Protein AF-A0A510L581-F1 (afdb_monomer_lite)

Secondary structure (DSSP, 8-state):
----SEEEGGG-SS--HHHHHHHHHHT-STT-B-S-TTTB-HHHHHTEEEE-S-TTSS-EEEEEEEETTEEEEEEE-S---GGGSS----HHHHHHHHHHHHHHHHHHHHHHHHHHHHHHHTS-HHHHHHS--HHHHHHHHHHHHHHHHHHHHT--SS-B---SHHHHHHHHHHHHTTHHHHHHHHHHHHHHHHHHHHHHHHHHHHHHHHHHHHHHHHHHHHHHHHHHHHHHHHHHHHHHT-

Foldseek 3Di:
DPPPQKAWDVNDFWDQPVVLVVCVVPPPDPQFFQDDPQWFDNLQRVQKGWDPPDQPAQKIWIWGDLDPRGITIMIGRGRDDPCQRDDDPDPVSRLVSSLVVLLNLLVSLLSVLVVLVVLLVPQPVVPLLVDQDPVSLVSLVVSVVSVVSCCVRRDDPQGTNDPDVSSVVSVVSNVVSVSVVSVVVSVVSNVVSVVSNVSSVVVVVVVVVVVVVVVVVVVVVVVVVVVVVVVVVVVVVVVVVD

Structure (mmCIF, N/CA/C/O backbone):
data_AF-A0A510L581-F1
#
_entry.id   AF-A0A510L581-F1
#
loop_
_atom_site.group_PDB
_atom_site.id
_atom_site.type_symbol
_atom_site.label_atom_id
_atom_site.label_alt_id
_atom_site.label_comp_id
_atom_site.label_asym_id
_atom_site.label_entity_id
_atom_site.label_seq_id
_atom_site.pdbx_PDB_ins_code
_atom_site.Cartn_x
_atom_site.Cartn_y
_atom_site.Cartn_z
_atom_site.occupancy
_atom_site.B_iso_or_equiv
_atom_site.auth_seq_id
_atom_site.auth_comp_id
_atom_site.auth_asym_id
_atom_site.auth_atom_id
_atom_site.pdbx_PDB_model_num
ATOM 1 N N . MET A 1 1 ? -0.508 -13.650 -29.272 1.00 34.00 1 MET A N 1
ATOM 2 C CA . MET A 1 1 ? -0.336 -13.650 -27.803 1.00 34.00 1 MET A CA 1
ATOM 3 C C . MET A 1 1 ? 0.124 -12.257 -27.412 1.00 34.00 1 MET A C 1
ATOM 5 O O . MET A 1 1 ? 1.170 -11.849 -27.896 1.00 34.00 1 MET A O 1
ATOM 9 N N . ASN A 1 2 ? -0.661 -11.506 -26.632 1.00 38.72 2 ASN A N 1
ATOM 10 C CA . ASN A 1 2 ? -0.196 -10.237 -26.062 1.00 38.72 2 ASN A CA 1
ATOM 11 C C . ASN A 1 2 ? 0.921 -10.563 -25.066 1.00 38.72 2 ASN A C 1
ATOM 13 O O . ASN A 1 2 ? 0.637 -10.964 -23.939 1.00 38.72 2 ASN A O 1
ATOM 17 N N . ASN A 1 3 ? 2.180 -10.463 -25.492 1.00 55.47 3 ASN A N 1
ATOM 18 C CA . ASN A 1 3 ? 3.310 -10.590 -24.580 1.00 55.47 3 ASN A CA 1
ATOM 19 C C . ASN A 1 3 ? 3.292 -9.366 -23.666 1.00 55.47 3 ASN A C 1
ATOM 21 O O . ASN A 1 3 ? 3.645 -8.267 -24.091 1.00 55.47 3 ASN A O 1
ATOM 25 N N . LYS A 1 4 ? 2.831 -9.545 -22.425 1.00 75.12 4 LYS A N 1
ATOM 26 C CA . LYS A 1 4 ? 2.878 -8.489 -21.415 1.00 75.12 4 LYS A CA 1
ATOM 27 C C . LYS A 1 4 ? 4.338 -8.097 -21.198 1.00 75.12 4 LYS A C 1
ATOM 29 O O . LYS A 1 4 ? 5.181 -8.940 -20.887 1.00 75.12 4 LYS A O 1
ATOM 34 N N . ILE A 1 5 ? 4.634 -6.815 -21.397 1.00 86.31 5 ILE A N 1
ATOM 35 C CA . ILE A 1 5 ? 5.983 -6.265 -21.213 1.00 86.31 5 ILE A CA 1
ATOM 36 C C . ILE A 1 5 ? 6.359 -6.290 -19.728 1.00 86.31 5 ILE A C 1
ATOM 38 O O . ILE A 1 5 ? 7.506 -6.583 -19.404 1.00 86.31 5 ILE A O 1
ATOM 42 N N . TYR A 1 6 ? 5.392 -6.042 -18.843 1.00 91.00 6 TYR A N 1
ATOM 43 C CA . TYR A 1 6 ? 5.579 -5.949 -17.398 1.00 91.00 6 TYR A CA 1
ATOM 44 C C . TYR A 1 6 ? 4.797 -7.038 -16.673 1.00 91.00 6 TYR A C 1
ATOM 46 O O . TYR A 1 6 ? 3.623 -7.271 -16.970 1.00 91.00 6 TYR A O 1
ATOM 54 N N . GLU A 1 7 ? 5.451 -7.704 -15.725 1.00 93.38 7 GLU A N 1
ATOM 55 C CA . GLU A 1 7 ? 4.858 -8.778 -14.930 1.00 93.38 7 GLU A CA 1
ATOM 56 C C . GLU A 1 7 ? 5.386 -8.738 -13.492 1.00 93.38 7 GLU A C 1
ATOM 58 O O . GLU A 1 7 ? 6.567 -8.480 -13.258 1.00 93.38 7 GLU A O 1
ATOM 63 N N . LEU A 1 8 ? 4.532 -9.042 -12.513 1.00 92.94 8 LEU A N 1
ATOM 64 C CA . LEU A 1 8 ? 4.992 -9.281 -11.144 1.00 92.94 8 LEU A CA 1
ATOM 65 C C . LEU A 1 8 ? 5.811 -10.571 -11.085 1.00 92.94 8 LEU A C 1
ATOM 67 O O . LEU A 1 8 ? 5.408 -11.608 -11.628 1.00 92.94 8 LEU A O 1
ATOM 71 N N . TYR A 1 9 ? 6.930 -10.537 -10.366 1.00 89.06 9 TYR A N 1
ATOM 72 C CA . TYR A 1 9 ? 7.675 -11.748 -10.055 1.00 89.06 9 TYR A CA 1
ATOM 73 C C . TYR A 1 9 ? 6.782 -12.726 -9.278 1.00 89.06 9 TYR A C 1
ATOM 75 O O . TYR A 1 9 ? 6.199 -12.381 -8.253 1.00 89.06 9 TYR A O 1
ATOM 83 N N . LYS A 1 10 ? 6.622 -13.941 -9.817 1.00 87.94 10 LYS A N 1
ATOM 84 C CA . LYS A 1 10 ? 5.726 -14.988 -9.291 1.00 87.94 10 LYS A CA 1
ATOM 85 C C . LYS A 1 10 ? 4.265 -14.557 -9.066 1.00 87.94 10 LYS A C 1
ATOM 87 O O . LYS A 1 10 ? 3.538 -15.270 -8.388 1.00 87.94 10 LYS A O 1
ATOM 92 N N . LYS A 1 11 ? 3.807 -13.463 -9.693 1.00 88.31 11 LYS A N 1
ATOM 93 C CA . LYS A 1 11 ? 2.457 -12.890 -9.501 1.00 88.31 11 LYS A CA 1
ATOM 94 C C . LYS A 1 11 ? 2.168 -12.420 -8.066 1.00 88.31 11 LYS A C 1
ATOM 96 O O . LYS A 1 11 ? 1.007 -12.236 -7.720 1.00 88.31 11 LYS A O 1
ATOM 101 N N . GLU A 1 12 ? 3.207 -12.200 -7.265 1.00 90.88 12 GLU A N 1
ATOM 102 C CA . GLU A 1 12 ? 3.097 -11.701 -5.895 1.00 90.88 12 GLU A CA 1
ATOM 103 C C . GLU A 1 12 ? 3.526 -10.236 -5.834 1.00 90.88 12 GLU A C 1
ATOM 105 O O . GLU A 1 12 ? 4.467 -9.815 -6.512 1.00 90.88 12 GLU A O 1
ATOM 110 N N . ILE A 1 13 ? 2.841 -9.439 -5.011 1.00 95.25 13 ILE A N 1
ATOM 111 C CA . ILE A 1 13 ? 3.165 -8.014 -4.878 1.00 95.25 13 ILE A CA 1
ATOM 112 C C . ILE A 1 13 ? 4.468 -7.791 -4.107 1.00 95.25 13 ILE A C 1
ATOM 114 O O . ILE A 1 13 ? 5.192 -6.844 -4.397 1.00 95.25 13 ILE A O 1
ATOM 118 N N . PHE A 1 14 ? 4.789 -8.642 -3.133 1.00 95.69 14 PHE A N 1
ATOM 119 C CA . PHE A 1 14 ? 6.002 -8.529 -2.331 1.00 95.69 14 PHE A CA 1
ATOM 120 C C . PHE A 1 14 ? 6.824 -9.804 -2.407 1.00 95.69 14 PHE A C 1
ATOM 122 O O . PHE A 1 14 ? 6.289 -10.908 -2.378 1.00 95.69 14 PHE A O 1
ATOM 129 N N . LEU A 1 15 ? 8.140 -9.624 -2.454 1.00 93.56 15 LEU A N 1
ATOM 130 C CA . LEU A 1 15 ? 9.099 -10.702 -2.286 1.00 93.56 15 LEU A CA 1
ATOM 131 C C . LEU A 1 15 ? 8.992 -11.292 -0.880 1.00 93.56 15 LEU A C 1
ATOM 133 O O . LEU A 1 15 ? 8.822 -10.568 0.105 1.00 93.56 15 LEU A O 1
ATOM 137 N N . THR A 1 16 ? 9.168 -12.605 -0.783 1.00 94.00 16 THR A N 1
ATOM 138 C CA . THR A 1 16 ? 9.389 -13.264 0.506 1.00 94.00 16 THR A CA 1
ATOM 139 C C . THR A 1 16 ? 10.741 -12.852 1.095 1.00 94.00 16 THR A C 1
ATOM 141 O O . THR A 1 16 ? 11.634 -12.378 0.388 1.00 94.00 16 THR A O 1
ATOM 144 N N . GLN A 1 17 ? 10.932 -13.063 2.400 1.00 90.25 17 GLN A N 1
ATOM 145 C CA . GLN A 1 17 ? 12.195 -12.714 3.056 1.00 90.25 17 GLN A CA 1
ATOM 146 C C . GLN A 1 17 ? 13.389 -13.492 2.476 1.00 90.25 17 GLN A C 1
ATOM 148 O O . GLN A 1 17 ? 14.486 -12.945 2.361 1.00 90.25 17 GLN A O 1
ATOM 153 N N . GLU A 1 18 ? 13.183 -14.754 2.096 1.00 90.56 18 GLU A N 1
ATOM 154 C CA . GLU A 1 18 ? 14.209 -15.598 1.474 1.00 90.56 18 GLU A CA 1
ATOM 155 C C . GLU A 1 18 ? 14.635 -15.041 0.113 1.00 90.56 18 GLU A C 1
ATOM 157 O O . GLU A 1 18 ? 15.827 -14.837 -0.127 1.00 90.56 18 GLU A O 1
ATOM 162 N N . GLU A 1 19 ? 13.663 -14.701 -0.736 1.00 91.19 19 GLU A N 1
ATOM 163 C CA . GLU A 1 19 ? 13.913 -14.094 -2.044 1.00 91.19 19 GLU A CA 1
ATOM 164 C C . GLU A 1 19 ? 14.591 -12.737 -1.897 1.00 91.19 19 GLU A C 1
ATOM 166 O O . GLU A 1 19 ? 15.590 -12.466 -2.560 1.00 91.19 19 GLU A O 1
ATOM 171 N N . LEU A 1 20 ? 14.102 -11.891 -0.988 1.00 88.88 20 LEU A N 1
ATOM 172 C CA . LEU A 1 20 ? 14.696 -10.587 -0.729 1.00 88.88 20 LEU A CA 1
ATOM 173 C C . LEU A 1 20 ? 16.160 -10.710 -0.299 1.00 88.88 20 LEU A C 1
ATOM 175 O O . LEU A 1 20 ? 17.001 -9.940 -0.759 1.00 88.88 20 LEU A O 1
ATOM 179 N N . ASN A 1 21 ? 16.483 -11.679 0.558 1.00 88.06 21 ASN A N 1
ATOM 180 C CA . ASN A 1 21 ? 17.857 -11.929 0.980 1.00 88.06 21 ASN A CA 1
ATOM 181 C C . ASN A 1 21 ? 18.737 -12.389 -0.191 1.00 88.06 21 ASN A C 1
ATOM 183 O O . ASN A 1 21 ? 19.901 -11.988 -0.271 1.00 88.06 21 ASN A O 1
ATOM 187 N N . GLU A 1 22 ? 18.204 -13.200 -1.106 1.00 86.69 22 GLU A N 1
ATOM 188 C CA . GLU A 1 22 ? 18.918 -13.586 -2.322 1.00 86.69 22 GLU A CA 1
ATOM 189 C C . GLU A 1 22 ? 19.161 -12.378 -3.240 1.00 86.69 22 GLU A C 1
ATOM 191 O O . GLU A 1 22 ? 20.298 -12.141 -3.663 1.00 86.69 22 GLU A O 1
ATOM 196 N N . PHE A 1 23 ? 18.126 -11.571 -3.493 1.00 84.12 23 PHE A N 1
ATOM 197 C CA . PHE A 1 23 ? 18.226 -10.390 -4.348 1.00 84.12 23 PHE A CA 1
ATOM 198 C C . PHE A 1 23 ? 19.127 -9.304 -3.745 1.00 84.12 23 PHE A C 1
ATOM 200 O O . PHE A 1 23 ? 19.918 -8.705 -4.470 1.00 84.12 23 PHE A O 1
ATOM 207 N N . LYS A 1 24 ? 19.095 -9.069 -2.426 1.00 81.81 24 LYS A N 1
ATOM 208 C CA . LYS A 1 24 ? 19.986 -8.102 -1.754 1.00 81.81 24 LYS A CA 1
ATOM 209 C C . LYS A 1 24 ? 21.461 -8.479 -1.863 1.00 81.81 24 LYS A C 1
ATOM 211 O O . LYS A 1 24 ? 22.291 -7.603 -2.069 1.00 81.81 24 LYS A O 1
ATOM 216 N N . LYS A 1 25 ? 21.799 -9.769 -1.771 1.00 76.00 25 LYS A N 1
ATOM 217 C CA . LYS A 1 25 ? 23.196 -10.229 -1.875 1.00 76.00 25 LYS A CA 1
ATOM 218 C C . LYS A 1 25 ? 23.806 -10.007 -3.256 1.00 76.00 25 LYS A C 1
ATOM 220 O O . LYS A 1 25 ? 25.022 -9.902 -3.360 1.00 76.00 25 LYS A O 1
ATOM 225 N N . LYS A 1 26 ? 22.980 -9.993 -4.301 1.00 69.12 26 LYS A N 1
ATOM 226 C CA . LYS A 1 26 ? 23.452 -10.046 -5.688 1.00 69.12 26 LYS A CA 1
ATOM 227 C C . LYS A 1 26 ? 23.119 -8.791 -6.505 1.00 69.12 26 LYS A C 1
ATOM 229 O O . LYS A 1 26 ? 23.844 -8.486 -7.444 1.00 69.12 26 LYS A O 1
ATOM 234 N N . TYR A 1 27 ? 22.030 -8.086 -6.187 1.00 68.50 27 TYR A N 1
ATOM 235 C CA . TYR A 1 27 ? 21.340 -7.239 -7.167 1.00 68.50 27 TYR A CA 1
ATOM 236 C C . TYR A 1 27 ? 20.777 -5.917 -6.622 1.00 68.50 27 TYR A C 1
ATOM 238 O O . TYR A 1 27 ? 20.765 -4.927 -7.349 1.00 68.50 27 TYR A O 1
ATOM 246 N N . ILE A 1 28 ? 20.333 -5.862 -5.364 1.00 68.19 28 ILE A N 1
ATOM 247 C CA . ILE A 1 28 ? 19.851 -4.621 -4.730 1.00 68.19 28 ILE A CA 1
ATOM 248 C C . ILE A 1 28 ? 21.032 -3.975 -3.992 1.00 68.19 28 ILE A C 1
ATOM 250 O O . ILE A 1 28 ? 21.206 -4.172 -2.791 1.00 68.19 28 ILE A O 1
ATOM 254 N N . ASN A 1 29 ? 21.875 -3.244 -4.723 1.00 65.69 29 ASN A N 1
ATOM 255 C CA . ASN A 1 29 ? 23.035 -2.523 -4.191 1.00 65.69 29 ASN A CA 1
ATOM 256 C C . ASN A 1 29 ? 23.017 -1.042 -4.630 1.00 65.69 29 ASN A C 1
ATOM 258 O O . ASN A 1 29 ? 22.257 -0.652 -5.518 1.00 65.69 29 ASN A O 1
ATOM 262 N N . GLU A 1 30 ? 23.839 -0.195 -3.998 1.00 59.22 30 GLU A N 1
ATOM 263 C CA . GLU A 1 30 ? 23.882 1.249 -4.300 1.00 59.22 30 GLU A CA 1
ATOM 264 C C . GLU A 1 30 ? 24.345 1.570 -5.730 1.00 59.22 30 GLU A C 1
ATOM 266 O O . GLU A 1 30 ? 24.119 2.680 -6.220 1.00 59.22 30 GLU A O 1
ATOM 271 N N . GLU A 1 31 ? 24.969 0.610 -6.412 1.00 59.88 31 GLU A N 1
ATOM 272 C CA . GLU A 1 31 ? 25.503 0.774 -7.763 1.00 59.88 31 GLU A CA 1
ATOM 273 C C . GLU A 1 31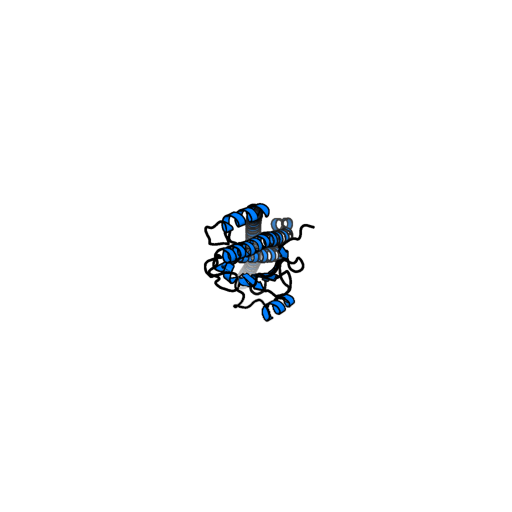 ? 24.419 0.688 -8.848 1.00 59.88 31 GLU A C 1
ATOM 275 O O . GLU A 1 31 ? 24.622 1.241 -9.934 1.00 59.88 31 GLU A O 1
ATOM 280 N N . ASN A 1 32 ? 23.263 0.091 -8.527 1.00 66.88 32 ASN A N 1
ATOM 281 C CA . ASN A 1 32 ? 22.154 -0.221 -9.436 1.00 66.88 32 ASN A CA 1
ATOM 282 C C . ASN A 1 32 ? 20.974 0.772 -9.339 1.00 66.88 32 ASN A C 1
ATOM 284 O O . ASN A 1 32 ? 19.797 0.389 -9.328 1.00 66.88 32 ASN A O 1
ATOM 288 N N . LYS A 1 33 ? 21.273 2.075 -9.243 1.00 67.69 33 LYS A N 1
ATOM 289 C CA . LYS A 1 33 ? 20.249 3.135 -9.196 1.00 67.69 33 LYS A CA 1
ATOM 290 C C . LYS A 1 33 ? 19.631 3.394 -10.564 1.00 67.69 33 LYS A C 1
ATOM 292 O O . LYS A 1 33 ? 20.332 3.525 -11.563 1.00 67.69 33 LYS A O 1
ATOM 297 N N . VAL A 1 34 ? 18.313 3.563 -10.581 1.00 68.44 34 VAL A N 1
ATOM 298 C CA . VAL A 1 34 ? 17.571 3.919 -11.791 1.00 68.44 34 VAL A CA 1
ATOM 299 C C . VAL A 1 34 ? 17.769 5.402 -12.130 1.00 68.44 34 VAL A C 1
ATOM 301 O O . VAL A 1 34 ? 17.459 6.276 -11.319 1.00 68.44 34 VAL A O 1
ATOM 304 N N . CYS A 1 35 ? 18.234 5.673 -13.354 1.00 62.09 35 CYS A N 1
ATOM 305 C CA . CYS A 1 35 ? 18.350 7.003 -13.969 1.00 62.09 35 CYS A CA 1
ATOM 306 C C . CYS A 1 35 ? 19.273 8.028 -13.252 1.00 62.09 35 CYS A C 1
ATOM 308 O O . CYS A 1 35 ? 19.726 7.870 -12.113 1.00 62.09 35 CYS A O 1
ATOM 310 N N . GLY A 1 36 ? 19.569 9.131 -13.953 1.00 58.81 36 GLY A N 1
ATOM 311 C CA . GLY A 1 36 ? 20.343 10.264 -13.427 1.00 58.81 36 GLY A CA 1
ATOM 312 C C . GLY A 1 36 ? 19.616 11.030 -12.309 1.00 58.81 36 GLY A C 1
ATOM 313 O O . GLY A 1 36 ? 18.405 10.877 -12.118 1.00 58.81 36 GLY A O 1
ATOM 314 N N . LYS A 1 37 ? 20.352 11.870 -11.561 1.00 58.97 37 LYS A N 1
ATOM 315 C CA . LYS A 1 37 ? 19.848 12.632 -10.391 1.00 58.97 37 LYS A CA 1
ATOM 316 C C . LYS A 1 37 ? 18.588 13.464 -10.671 1.00 58.97 37 LYS A C 1
ATOM 318 O O . LYS A 1 37 ? 17.765 13.602 -9.770 1.00 58.97 37 LYS A O 1
ATOM 323 N N . ASP A 1 38 ? 18.412 13.949 -11.897 1.00 58.03 38 ASP A N 1
ATOM 324 C CA . ASP A 1 38 ? 17.378 14.941 -12.228 1.00 58.03 38 ASP A CA 1
ATOM 325 C C . ASP A 1 38 ? 16.126 14.360 -12.893 1.00 58.03 38 ASP A C 1
ATOM 327 O O . ASP A 1 38 ? 15.180 15.089 -13.177 1.00 58.03 38 ASP A O 1
ATOM 331 N N . THR A 1 39 ? 16.096 13.049 -13.120 1.00 68.19 39 THR A N 1
ATOM 332 C CA . THR A 1 39 ? 15.097 12.416 -13.992 1.00 68.19 39 THR A CA 1
ATOM 333 C C . THR A 1 39 ? 13.822 11.974 -13.270 1.00 68.19 39 THR A C 1
ATOM 335 O O . THR A 1 39 ? 12.720 12.124 -13.798 1.00 68.19 39 THR A O 1
ATOM 338 N N . LEU A 1 40 ? 13.953 11.490 -12.034 1.00 74.38 40 LEU A N 1
ATOM 339 C CA . LEU A 1 40 ? 12.840 11.077 -11.174 1.00 74.38 40 LEU A CA 1
ATOM 340 C C . LEU A 1 40 ? 12.725 12.003 -9.959 1.00 74.38 40 LEU A C 1
ATOM 342 O O . LEU A 1 40 ? 13.686 12.668 -9.560 1.00 74.38 40 LEU A O 1
ATOM 346 N N . LYS A 1 41 ? 11.548 12.045 -9.327 1.00 74.69 41 LYS A N 1
ATOM 347 C CA . LYS A 1 41 ? 11.391 12.696 -8.015 1.00 74.69 41 LYS A CA 1
ATOM 348 C C . LYS A 1 41 ? 12.300 12.012 -6.979 1.00 74.69 41 LYS A C 1
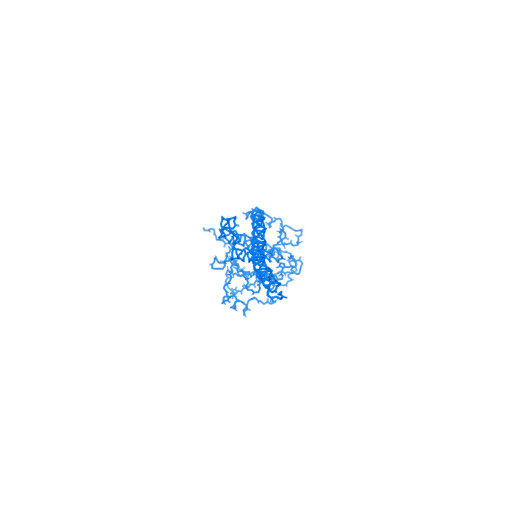ATOM 350 O O . LYS A 1 41 ? 12.447 10.795 -6.990 1.00 74.69 41 LYS A O 1
ATOM 355 N N . GLY A 1 42 ? 12.909 12.808 -6.092 1.00 68.62 42 GLY A N 1
ATOM 356 C CA . GLY A 1 42 ? 13.988 12.368 -5.193 1.00 68.62 42 GLY A CA 1
ATOM 357 C C . GLY A 1 42 ? 13.673 11.092 -4.406 1.00 68.62 42 GLY A C 1
ATOM 358 O O . GLY A 1 42 ? 14.407 10.119 -4.534 1.00 68.62 42 GLY A O 1
ATOM 359 N N . ASN A 1 43 ? 12.544 11.052 -3.685 1.00 74.94 43 ASN A N 1
ATOM 360 C CA . ASN A 1 43 ? 12.189 9.870 -2.889 1.00 74.94 43 ASN A CA 1
ATOM 361 C C . ASN A 1 43 ? 11.954 8.635 -3.766 1.00 74.94 43 ASN A C 1
ATOM 363 O O . ASN A 1 43 ? 12.326 7.536 -3.377 1.00 74.94 43 ASN A O 1
ATOM 367 N N . LEU A 1 44 ? 11.373 8.806 -4.956 1.00 78.81 44 LEU A N 1
ATOM 368 C CA . LEU A 1 44 ? 11.115 7.694 -5.866 1.00 78.81 44 LEU A CA 1
ATOM 369 C C . LEU A 1 44 ? 12.425 7.084 -6.369 1.00 78.81 44 LEU A C 1
ATOM 371 O O . LEU A 1 44 ? 12.597 5.871 -6.353 1.00 78.81 44 LEU A O 1
ATOM 375 N N . ARG A 1 45 ? 13.378 7.940 -6.751 1.00 78.44 45 ARG A N 1
ATOM 376 C CA . ARG A 1 45 ? 14.700 7.524 -7.227 1.00 78.44 45 ARG A CA 1
ATOM 377 C C . ARG A 1 45 ? 15.440 6.659 -6.213 1.00 78.44 45 ARG A C 1
ATOM 379 O O . ARG A 1 45 ? 16.047 5.665 -6.593 1.00 78.44 45 ARG A O 1
ATOM 386 N N . ASP A 1 46 ? 15.400 7.034 -4.940 1.00 80.94 46 ASP A N 1
ATOM 387 C CA . ASP A 1 46 ? 16.135 6.317 -3.894 1.00 80.94 46 ASP A CA 1
ATOM 388 C C . ASP A 1 46 ? 15.459 5.000 -3.474 1.00 80.94 46 ASP A C 1
ATOM 390 O O . ASP A 1 46 ? 16.077 4.179 -2.797 1.00 80.94 46 ASP A O 1
ATOM 394 N N . ASN A 1 47 ? 14.215 4.770 -3.904 1.00 86.88 47 ASN A N 1
ATOM 395 C CA . ASN A 1 47 ? 13.449 3.563 -3.602 1.00 86.88 47 ASN A CA 1
ATOM 396 C C . ASN A 1 47 ? 13.224 2.651 -4.822 1.00 86.88 47 ASN A C 1
ATOM 398 O O . ASN A 1 47 ? 12.512 1.653 -4.699 1.00 86.88 47 ASN A O 1
ATOM 402 N N . ILE A 1 48 ? 13.830 2.951 -5.977 1.00 86.75 48 ILE A N 1
ATOM 403 C CA . ILE A 1 48 ? 13.801 2.073 -7.151 1.00 86.75 48 ILE A CA 1
ATOM 404 C C . ILE A 1 48 ? 15.227 1.688 -7.544 1.00 86.75 48 ILE A C 1
ATOM 406 O O . ILE A 1 48 ? 16.108 2.529 -7.723 1.00 86.75 48 ILE A O 1
ATOM 410 N N . SER A 1 49 ? 15.436 0.390 -7.723 1.00 84.44 49 SER A N 1
ATOM 411 C CA . SER A 1 49 ? 16.668 -0.181 -8.273 1.00 84.44 49 SER A CA 1
ATOM 412 C C . SER A 1 49 ? 16.333 -1.119 -9.425 1.00 84.44 49 SER A C 1
ATOM 414 O O . SER A 1 49 ? 15.178 -1.509 -9.595 1.00 84.44 49 SER A O 1
ATOM 416 N N . TYR A 1 50 ? 17.325 -1.469 -10.235 1.00 82.62 50 TYR A N 1
ATOM 417 C CA . TYR A 1 50 ? 17.160 -2.458 -11.296 1.00 82.62 50 TYR A CA 1
ATOM 418 C C . TYR A 1 50 ? 18.197 -3.568 -11.178 1.00 82.62 50 TYR A C 1
ATOM 420 O O . TYR A 1 50 ? 19.212 -3.426 -10.506 1.00 82.62 50 TYR A O 1
ATOM 428 N N . SER A 1 51 ? 17.956 -4.688 -11.845 1.00 77.75 51 SER A N 1
ATOM 429 C CA . SER A 1 51 ? 18.956 -5.731 -11.994 1.00 77.75 51 SER A CA 1
ATOM 430 C C . SER A 1 51 ? 18.824 -6.458 -13.311 1.00 77.75 51 SER A C 1
ATOM 432 O O . SER A 1 51 ? 17.755 -6.969 -13.654 1.00 77.75 51 SER A O 1
ATOM 434 N N . ASN A 1 52 ? 19.957 -6.563 -13.994 1.00 72.94 52 ASN A N 1
ATOM 435 C CA . ASN A 1 52 ? 20.140 -7.420 -15.147 1.00 72.94 52 ASN A CA 1
ATOM 436 C C . ASN A 1 52 ? 20.822 -8.726 -14.705 1.00 72.94 52 ASN A C 1
ATOM 438 O O . ASN A 1 52 ? 22.043 -8.859 -14.768 1.00 72.94 52 ASN A O 1
ATOM 442 N N . ILE A 1 53 ? 20.024 -9.657 -14.176 1.00 64.06 53 ILE A N 1
ATOM 443 C CA . ILE A 1 53 ? 20.494 -10.905 -13.545 1.00 64.06 53 ILE A CA 1
ATOM 444 C C . ILE A 1 53 ? 21.232 -11.806 -14.546 1.00 64.06 53 ILE A C 1
ATOM 446 O O . ILE A 1 53 ? 22.150 -12.529 -14.163 1.00 64.06 53 ILE A O 1
ATOM 450 N N . GLU A 1 54 ? 20.857 -11.735 -15.825 1.00 65.06 54 GLU A N 1
ATOM 451 C CA . GLU A 1 54 ? 21.425 -12.540 -16.902 1.00 65.06 54 GLU A CA 1
ATOM 452 C C . GLU A 1 54 ? 21.536 -11.680 -18.163 1.00 65.06 54 GLU A C 1
ATOM 454 O O . GLU A 1 54 ? 20.552 -11.509 -18.879 1.00 65.06 54 GLU A O 1
ATOM 459 N N . LYS A 1 55 ? 22.735 -11.140 -18.428 1.00 61.97 55 LYS A N 1
ATOM 460 C CA . LYS A 1 55 ? 23.000 -10.189 -19.528 1.00 61.97 55 LYS A CA 1
ATOM 461 C C . LYS A 1 55 ? 22.526 -10.678 -20.906 1.00 61.97 55 LYS A C 1
ATOM 463 O O . LYS A 1 55 ? 22.146 -9.870 -21.749 1.00 61.97 55 LYS A O 1
ATOM 468 N N . ASP A 1 56 ? 22.470 -11.995 -21.090 1.00 58.88 56 ASP A N 1
ATOM 469 C CA . ASP A 1 56 ? 22.067 -12.649 -22.337 1.00 58.88 56 ASP A CA 1
ATOM 470 C C . ASP A 1 56 ? 20.562 -12.952 -22.438 1.00 58.88 56 ASP A C 1
ATOM 472 O O . ASP A 1 56 ? 20.094 -13.461 -23.459 1.00 58.88 56 ASP A O 1
ATOM 476 N N . LYS A 1 57 ? 19.771 -12.659 -21.397 1.00 70.19 57 LYS A N 1
ATOM 477 C CA . LYS A 1 57 ? 18.326 -12.902 -21.402 1.00 70.19 57 LYS A CA 1
ATOM 478 C C . LYS A 1 57 ? 17.528 -11.673 -21.831 1.00 70.19 57 LYS A C 1
ATOM 480 O O . LYS A 1 57 ? 17.836 -10.530 -21.513 1.00 70.19 57 LYS A O 1
ATOM 485 N N . ASN A 1 58 ? 16.404 -11.938 -22.498 1.00 82.81 58 ASN A N 1
ATOM 486 C CA . ASN A 1 58 ? 15.415 -10.928 -22.890 1.00 82.81 58 ASN A CA 1
ATOM 487 C C . ASN A 1 58 ? 14.501 -10.515 -21.720 1.00 82.81 58 ASN A C 1
ATOM 489 O O . ASN A 1 58 ? 13.293 -10.358 -21.904 1.00 82.81 58 ASN A O 1
ATOM 493 N N . TYR A 1 59 ? 15.051 -10.396 -20.509 1.00 86.44 59 TYR A N 1
ATOM 494 C CA . TYR A 1 59 ? 14.353 -9.780 -19.389 1.00 86.44 59 TYR A CA 1
ATOM 495 C C . TYR A 1 59 ? 15.310 -9.232 -18.336 1.00 86.44 59 TYR A C 1
ATOM 497 O O . TYR A 1 59 ? 16.437 -9.694 -18.187 1.00 86.44 59 TYR A O 1
ATOM 505 N N . TYR A 1 60 ? 14.798 -8.315 -17.527 1.00 86.19 60 TYR A N 1
ATOM 506 C CA . TYR A 1 60 ? 15.454 -7.815 -16.323 1.00 86.19 60 TYR A CA 1
ATOM 507 C C . TYR A 1 60 ? 14.406 -7.431 -15.274 1.00 86.19 60 TYR A C 1
ATOM 509 O O . TYR A 1 60 ? 13.205 -7.539 -15.530 1.00 86.19 60 TYR A O 1
ATOM 517 N N . TYR A 1 61 ? 14.846 -7.018 -14.086 1.00 88.56 61 TYR A N 1
ATOM 518 C CA . TYR A 1 61 ? 13.949 -6.677 -12.982 1.00 88.56 61 TYR A CA 1
ATOM 519 C C . TYR A 1 61 ? 14.107 -5.230 -12.528 1.00 88.56 61 TYR A C 1
ATOM 521 O O . TYR A 1 61 ? 15.224 -4.725 -12.448 1.00 88.56 61 TYR A O 1
ATOM 529 N N . TYR A 1 62 ? 12.992 -4.603 -12.160 1.00 90.00 62 TYR A N 1
ATOM 530 C CA . TYR A 1 62 ? 12.962 -3.441 -11.275 1.00 90.00 62 TYR A CA 1
ATOM 531 C C . TYR A 1 62 ? 12.520 -3.865 -9.879 1.00 90.00 62 TYR A C 1
ATOM 533 O O . TYR A 1 62 ? 11.605 -4.676 -9.733 1.00 90.00 62 TYR A O 1
ATOM 541 N N . PHE A 1 63 ? 13.134 -3.276 -8.859 1.00 91.00 63 PHE A N 1
ATOM 542 C CA . PHE A 1 63 ? 12.774 -3.468 -7.462 1.00 91.00 63 PHE A CA 1
ATOM 543 C C . PHE A 1 63 ? 12.295 -2.154 -6.860 1.00 91.00 63 PHE A C 1
ATOM 545 O O . PHE A 1 63 ? 13.018 -1.159 -6.888 1.00 91.00 63 PHE A O 1
ATOM 552 N N . PHE A 1 64 ? 11.100 -2.183 -6.281 1.00 92.44 64 PHE A N 1
ATOM 553 C CA . PHE A 1 64 ? 10.426 -1.048 -5.661 1.00 92.44 64 PHE A CA 1
ATOM 554 C C . PHE A 1 64 ? 10.384 -1.255 -4.147 1.00 92.44 64 PHE A C 1
ATOM 556 O O . PHE A 1 64 ? 9.813 -2.238 -3.674 1.00 92.44 64 PHE A O 1
ATOM 563 N N . LYS A 1 65 ? 10.994 -0.343 -3.387 1.00 92.12 65 LYS A N 1
ATOM 564 C CA . LYS A 1 65 ? 11.182 -0.439 -1.934 1.00 92.12 65 LYS A CA 1
ATOM 565 C C . LYS A 1 65 ? 10.201 0.459 -1.179 1.00 92.12 65 LYS A C 1
ATOM 567 O O . LYS A 1 65 ? 10.402 1.665 -1.085 1.00 92.12 65 LYS A O 1
ATOM 572 N N . ILE A 1 66 ? 9.192 -0.125 -0.531 1.00 90.38 66 ILE A N 1
ATOM 573 C CA . ILE A 1 66 ? 8.332 0.624 0.410 1.00 90.38 66 ILE A CA 1
ATOM 574 C C . ILE A 1 66 ? 8.996 0.697 1.797 1.00 90.38 66 ILE A C 1
ATOM 576 O O . ILE A 1 66 ? 9.027 1.742 2.461 1.00 90.38 66 ILE A O 1
ATOM 580 N N . SER A 1 67 ? 9.560 -0.421 2.254 1.00 88.25 67 SER A N 1
ATOM 581 C CA . SER A 1 67 ? 10.265 -0.545 3.534 1.00 88.25 67 SER A CA 1
ATOM 582 C C . SER A 1 67 ? 11.422 -1.539 3.418 1.00 88.25 67 SER A C 1
ATOM 584 O O . SER A 1 67 ? 11.600 -2.170 2.380 1.00 88.25 67 SER A O 1
ATOM 586 N N . GLU A 1 68 ? 12.224 -1.695 4.474 1.00 87.75 68 GLU A N 1
ATOM 587 C CA . GLU A 1 68 ? 13.366 -2.626 4.464 1.00 87.75 68 GLU A CA 1
ATOM 588 C C . GLU A 1 68 ? 12.993 -4.092 4.227 1.00 87.75 68 GLU A C 1
ATOM 590 O O . GLU A 1 68 ? 13.836 -4.869 3.765 1.00 87.75 68 GLU A O 1
ATOM 595 N N . GLU A 1 69 ? 11.739 -4.438 4.502 1.00 89.88 69 GLU A N 1
ATOM 596 C CA . GLU A 1 69 ? 11.181 -5.786 4.393 1.00 89.88 69 GLU A CA 1
ATOM 597 C C . GLU A 1 69 ? 10.203 -5.922 3.216 1.00 89.88 69 GLU A C 1
ATOM 599 O O . GLU A 1 69 ? 9.818 -7.031 2.865 1.00 89.88 69 GLU A O 1
ATOM 604 N N . LYS A 1 70 ? 9.789 -4.812 2.586 1.00 92.12 70 LYS A N 1
ATOM 605 C CA . LYS A 1 70 ? 8.768 -4.815 1.526 1.00 92.12 70 LYS A CA 1
ATOM 606 C C . LYS A 1 70 ? 9.321 -4.295 0.218 1.00 92.12 70 LYS A C 1
ATOM 608 O O . LYS A 1 70 ? 9.371 -3.084 -0.018 1.00 92.12 70 LYS A O 1
ATOM 613 N N . TYR A 1 71 ? 9.694 -5.255 -0.619 1.00 93.69 71 TYR A N 1
ATOM 614 C CA . TYR A 1 71 ? 10.176 -5.035 -1.971 1.00 93.69 71 TYR A CA 1
ATOM 615 C C . TYR A 1 71 ? 9.244 -5.708 -2.964 1.00 93.69 71 TYR A C 1
ATOM 617 O O . TYR A 1 71 ? 8.910 -6.881 -2.807 1.00 93.69 71 TYR A O 1
ATOM 625 N N . THR A 1 72 ? 8.869 -4.976 -4.001 1.00 95.06 72 THR A N 1
ATOM 626 C CA . THR A 1 72 ? 8.145 -5.507 -5.156 1.00 95.06 72 THR A CA 1
ATOM 627 C C . THR A 1 72 ? 9.124 -5.685 -6.300 1.00 95.06 72 THR A C 1
ATOM 629 O O . THR A 1 72 ? 9.866 -4.754 -6.609 1.00 95.06 72 THR A O 1
ATOM 632 N N . ALA A 1 73 ? 9.124 -6.857 -6.931 1.00 93.56 73 ALA A N 1
ATOM 633 C CA . ALA A 1 73 ? 9.929 -7.122 -8.117 1.00 93.56 73 ALA A CA 1
ATOM 634 C C . ALA A 1 73 ? 9.039 -7.158 -9.362 1.00 93.56 73 ALA A C 1
ATOM 636 O O . ALA A 1 73 ? 8.127 -7.981 -9.463 1.00 93.56 73 ALA A O 1
ATOM 637 N N . ILE A 1 74 ? 9.330 -6.281 -10.321 1.00 92.94 74 ILE A N 1
ATOM 638 C CA . ILE A 1 74 ? 8.671 -6.243 -11.627 1.00 92.94 74 ILE A CA 1
ATOM 639 C C . ILE A 1 74 ? 9.648 -6.748 -12.669 1.00 92.94 74 ILE A C 1
ATOM 641 O O . ILE A 1 74 ? 10.715 -6.171 -12.869 1.00 92.94 74 ILE A O 1
ATOM 645 N N . LYS A 1 75 ? 9.261 -7.828 -13.336 1.00 91.44 75 LYS A N 1
ATOM 646 C CA . LYS A 1 75 ? 9.949 -8.363 -14.498 1.00 91.44 75 LYS A CA 1
ATOM 647 C C . LYS A 1 75 ? 9.573 -7.537 -15.722 1.00 91.44 75 LYS A C 1
ATOM 649 O O 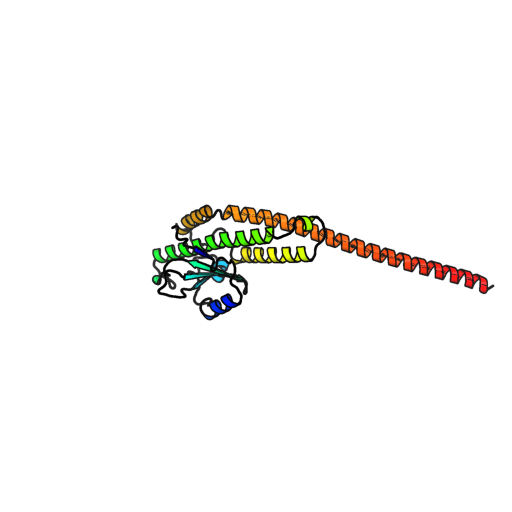. LYS A 1 75 ? 8.392 -7.346 -16.004 1.00 91.44 75 LYS A O 1
ATOM 654 N N . VAL A 1 76 ? 10.582 -7.102 -16.462 1.00 89.62 76 VAL A N 1
ATOM 655 C CA . VAL A 1 76 ? 10.438 -6.452 -17.763 1.00 89.62 76 VAL A CA 1
ATOM 656 C C . VAL A 1 76 ? 10.883 -7.445 -18.825 1.00 89.62 76 VAL A C 1
ATOM 658 O O . VAL A 1 76 ? 12.056 -7.795 -18.878 1.00 89.62 76 VAL A O 1
ATOM 661 N N . ASN A 1 77 ? 9.965 -7.914 -19.669 1.00 88.50 77 ASN A N 1
ATOM 662 C CA . ASN A 1 77 ? 10.215 -8.880 -20.747 1.00 88.50 77 ASN A CA 1
ATOM 663 C C . ASN A 1 77 ? 10.828 -8.200 -21.991 1.00 88.50 77 ASN A C 1
ATOM 665 O O . ASN A 1 77 ? 10.311 -8.309 -23.104 1.00 88.50 77 ASN A O 1
ATOM 669 N N . LYS A 1 78 ? 11.919 -7.456 -21.790 1.00 83.31 78 LYS A N 1
ATOM 670 C CA . LYS A 1 78 ? 12.737 -6.823 -22.834 1.00 83.31 78 LYS A CA 1
ATOM 671 C C . LYS A 1 78 ? 14.214 -7.068 -22.533 1.00 83.31 78 LYS A C 1
ATOM 673 O O . LYS A 1 78 ? 14.589 -7.242 -21.376 1.00 83.31 78 LYS A O 1
ATOM 678 N N . LYS A 1 79 ? 15.064 -7.065 -23.564 1.00 79.38 79 LYS A N 1
ATOM 679 C CA . LYS A 1 79 ? 16.520 -7.088 -23.366 1.00 79.38 79 LYS A CA 1
ATOM 680 C C . LYS A 1 79 ? 16.924 -5.854 -22.557 1.00 79.38 79 LYS A C 1
ATOM 682 O O . LYS A 1 79 ? 16.493 -4.750 -22.890 1.00 79.38 79 LYS A O 1
ATOM 687 N N . PHE A 1 80 ? 17.721 -6.049 -21.506 1.00 73.81 80 PHE A N 1
ATOM 688 C CA . PHE A 1 80 ? 18.284 -4.918 -20.779 1.00 73.81 80 PHE A CA 1
ATOM 689 C C . PHE A 1 80 ? 19.188 -4.142 -21.737 1.00 73.81 80 PHE A C 1
ATOM 691 O O . PHE A 1 80 ? 20.078 -4.756 -22.334 1.00 73.81 80 PHE A O 1
ATOM 698 N N . PRO A 1 81 ? 18.978 -2.843 -21.950 1.00 67.75 81 PRO A N 1
ATOM 699 C CA . PRO A 1 81 ? 19.721 -2.191 -23.012 1.00 67.75 81 PRO A CA 1
ATOM 700 C C . PRO A 1 81 ? 21.077 -1.730 -22.435 1.00 67.75 81 PRO A C 1
ATOM 702 O O . PRO A 1 81 ? 21.152 -0.984 -21.471 1.00 67.75 81 PRO A O 1
ATOM 705 N N . GLU A 1 82 ? 22.183 -2.294 -22.922 1.00 58.50 82 GLU A N 1
ATOM 706 C CA . GLU A 1 82 ? 23.505 -2.168 -22.270 1.00 58.50 82 GLU A CA 1
ATOM 707 C C . GLU A 1 82 ? 24.130 -0.769 -22.424 1.00 58.50 82 GLU A C 1
ATOM 709 O O . GLU A 1 82 ? 24.908 -0.344 -21.576 1.00 58.50 82 GLU A O 1
ATOM 714 N N . GLU A 1 83 ? 23.713 0.000 -23.435 1.00 52.19 83 GLU A N 1
ATOM 715 C CA . GLU A 1 83 ? 24.138 1.393 -23.686 1.00 52.19 83 GLU A CA 1
ATOM 716 C C . GLU A 1 83 ? 23.595 2.408 -22.649 1.00 52.19 83 GLU A C 1
ATOM 718 O O . GLU A 1 83 ? 23.833 3.612 -22.739 1.00 52.19 83 GLU A O 1
ATOM 723 N N . ILE A 1 84 ? 22.831 1.931 -21.663 1.00 52.75 84 ILE A N 1
ATOM 724 C CA . ILE A 1 84 ? 22.058 2.729 -20.695 1.00 52.75 84 ILE A CA 1
ATOM 725 C C . ILE A 1 84 ? 22.804 2.966 -19.385 1.00 52.75 84 ILE A C 1
ATOM 727 O O . ILE A 1 84 ? 22.354 3.751 -18.541 1.00 52.75 84 ILE A O 1
ATOM 731 N N . GLU A 1 85 ? 23.952 2.323 -19.184 1.00 47.19 85 GLU A N 1
ATOM 732 C CA . GLU A 1 85 ? 24.718 2.512 -17.961 1.00 47.19 85 GLU A CA 1
ATOM 733 C C . GLU A 1 85 ? 25.298 3.931 -17.863 1.00 47.19 85 GLU A C 1
ATOM 735 O O . GLU A 1 85 ? 26.256 4.296 -18.530 1.00 47.19 85 GLU A O 1
ATOM 740 N N . LYS A 1 86 ? 24.698 4.700 -16.944 1.00 51.09 86 LYS A N 1
ATOM 741 C CA . LYS A 1 86 ? 25.228 5.888 -16.255 1.00 51.09 86 LYS A CA 1
ATOM 742 C C . LYS A 1 86 ? 25.704 7.026 -17.174 1.00 51.09 86 LYS A C 1
ATOM 744 O O . LYS A 1 86 ? 26.835 7.062 -17.631 1.00 51.09 86 LYS A O 1
ATOM 749 N N . ASN A 1 87 ? 24.871 8.068 -17.256 1.00 49.91 87 ASN A N 1
ATOM 750 C CA . ASN A 1 87 ? 25.225 9.389 -17.797 1.00 49.91 87 ASN A CA 1
ATOM 751 C C . ASN A 1 87 ? 25.526 9.422 -19.305 1.00 49.91 87 ASN A C 1
ATOM 753 O O . ASN A 1 87 ? 26.407 10.165 -19.728 1.00 49.91 87 ASN A O 1
ATOM 757 N N . SER A 1 88 ? 24.785 8.665 -20.121 1.00 51.81 88 SER A N 1
ATOM 758 C CA . SER A 1 88 ? 24.809 8.897 -21.569 1.00 51.81 88 SER A CA 1
ATOM 759 C C . SER A 1 88 ? 24.384 10.342 -21.873 1.00 51.81 88 SER A C 1
ATOM 761 O O . SER A 1 88 ? 23.329 10.792 -21.416 1.00 51.81 88 SER A O 1
ATOM 763 N N . GLU A 1 89 ? 25.217 11.064 -22.627 1.00 55.84 89 GLU A N 1
ATOM 764 C CA . GLU A 1 89 ? 24.895 12.384 -23.189 1.00 55.84 89 GLU A CA 1
ATOM 765 C C . GLU A 1 89 ? 23.891 12.280 -24.356 1.00 55.84 89 GLU A C 1
ATOM 767 O O . GLU A 1 89 ? 23.395 13.300 -24.834 1.00 55.84 89 GLU A O 1
ATOM 772 N N . ASP A 1 90 ? 23.550 11.061 -24.800 1.00 62.16 90 ASP A N 1
ATOM 773 C CA . ASP A 1 90 ? 22.571 10.828 -25.861 1.00 62.16 90 ASP A CA 1
ATOM 774 C C . ASP A 1 90 ? 21.129 10.967 -25.335 1.00 62.16 90 ASP A C 1
ATOM 776 O O . ASP A 1 90 ? 20.590 10.119 -24.608 1.00 62.16 90 ASP A O 1
ATOM 780 N N . ASP A 1 91 ? 20.479 12.052 -25.758 1.00 65.50 91 ASP A N 1
ATOM 781 C CA . ASP A 1 91 ? 19.093 12.386 -25.432 1.00 65.50 91 ASP A CA 1
ATOM 782 C C . ASP A 1 91 ? 18.084 11.280 -25.812 1.00 65.50 91 ASP A C 1
ATOM 784 O O . ASP A 1 91 ? 17.064 11.132 -25.129 1.00 65.50 91 ASP A O 1
ATOM 788 N N . LYS A 1 92 ? 18.333 10.479 -26.862 1.00 69.06 92 LYS A N 1
ATOM 789 C CA . LYS A 1 92 ? 17.412 9.403 -27.283 1.00 69.06 92 LYS A CA 1
ATOM 790 C C . LYS A 1 92 ? 17.433 8.233 -26.309 1.00 69.06 92 LYS A C 1
ATOM 792 O O . LYS A 1 92 ? 16.371 7.758 -25.906 1.00 69.06 92 LYS A O 1
ATOM 797 N N . ILE A 1 93 ? 18.626 7.806 -25.901 1.00 66.88 93 ILE A N 1
ATOM 798 C CA . ILE A 1 93 ? 18.812 6.699 -24.953 1.00 66.88 93 ILE A CA 1
ATOM 799 C C . ILE A 1 93 ? 18.218 7.082 -23.593 1.00 66.88 93 ILE A C 1
ATOM 801 O O . ILE A 1 93 ? 17.467 6.315 -22.989 1.00 66.88 93 ILE A O 1
ATOM 805 N N . ARG A 1 94 ? 18.464 8.317 -23.136 1.00 66.94 94 ARG A N 1
ATOM 806 C CA . ARG A 1 94 ? 17.865 8.851 -21.905 1.00 66.94 94 ARG A CA 1
ATOM 807 C C . ARG A 1 94 ? 16.334 8.865 -21.956 1.00 66.94 94 ARG A C 1
ATOM 809 O O . ARG A 1 94 ? 15.701 8.513 -20.958 1.00 66.94 94 ARG A O 1
ATOM 816 N N . LYS A 1 95 ? 15.741 9.245 -23.094 1.00 71.38 95 LYS A N 1
ATOM 817 C CA . LYS A 1 95 ? 14.282 9.268 -23.272 1.00 71.38 95 LYS A CA 1
ATOM 818 C C . LYS A 1 95 ? 13.673 7.864 -23.172 1.00 71.38 95 LYS A C 1
ATOM 820 O O . LYS A 1 95 ? 12.693 7.690 -22.451 1.00 71.38 95 LYS A O 1
ATOM 825 N N . GLU A 1 96 ? 14.256 6.873 -23.844 1.00 73.75 96 GLU A N 1
ATOM 826 C CA . GLU A 1 96 ? 13.760 5.488 -23.809 1.00 73.75 96 GLU A CA 1
ATOM 827 C C . GLU A 1 96 ? 13.840 4.894 -22.392 1.00 73.75 96 GLU A C 1
ATOM 829 O O . GLU A 1 96 ? 12.901 4.258 -21.917 1.00 73.75 96 GLU A O 1
ATOM 834 N N . ASN A 1 97 ? 14.909 5.192 -21.650 1.00 74.06 97 ASN A N 1
ATOM 835 C CA . ASN A 1 97 ? 15.051 4.763 -20.254 1.00 74.06 97 ASN A CA 1
ATOM 836 C C . ASN A 1 97 ? 13.956 5.301 -19.357 1.00 74.06 97 ASN A C 1
ATOM 838 O O . ASN A 1 97 ? 13.370 4.569 -18.560 1.00 74.06 97 ASN A O 1
ATOM 842 N N . LEU A 1 98 ? 13.701 6.600 -19.479 1.00 76.12 98 LEU A N 1
ATOM 843 C CA . LEU A 1 98 ? 12.658 7.263 -18.720 1.00 76.12 98 LEU A CA 1
ATOM 844 C C . LEU A 1 98 ? 11.293 6.675 -19.010 1.00 76.12 98 LEU A C 1
ATOM 846 O O . LEU A 1 98 ? 10.512 6.488 -18.082 1.00 76.12 98 LEU A O 1
ATOM 850 N N . LYS A 1 99 ? 11.037 6.355 -20.278 1.00 79.31 99 LYS A N 1
ATOM 851 C CA . LYS A 1 99 ? 9.810 5.698 -20.699 1.00 79.31 99 LYS A CA 1
ATOM 852 C C . LYS A 1 99 ? 9.661 4.335 -20.033 1.00 79.31 99 LYS A C 1
ATOM 854 O O . LYS A 1 99 ? 8.679 4.114 -19.337 1.00 79.31 99 LYS A O 1
ATOM 859 N N . ILE A 1 100 ? 10.659 3.460 -20.155 1.00 82.50 100 ILE A N 1
ATOM 860 C CA . ILE A 1 100 ? 10.571 2.099 -19.613 1.00 82.50 100 ILE A CA 1
ATOM 861 C C . ILE A 1 100 ? 10.417 2.100 -18.085 1.00 82.50 100 ILE A C 1
ATOM 863 O O . ILE A 1 100 ? 9.628 1.325 -17.539 1.00 82.50 100 ILE A O 1
ATOM 867 N N . VAL A 1 101 ? 11.154 2.973 -17.397 1.00 83.44 101 VAL A N 1
ATOM 868 C CA . VAL A 1 101 ? 11.052 3.160 -15.944 1.00 83.44 101 VAL A CA 1
ATOM 869 C C . VAL A 1 101 ? 9.689 3.725 -15.560 1.00 83.44 101 VAL A C 1
ATOM 871 O O . VAL A 1 101 ? 9.079 3.242 -14.610 1.00 83.44 101 VAL A O 1
ATOM 874 N N . GLY A 1 102 ? 9.205 4.727 -16.295 1.00 86.44 102 GLY A N 1
ATOM 875 C CA . GLY A 1 102 ? 7.885 5.318 -16.107 1.00 86.44 102 GLY A CA 1
ATOM 876 C C . GLY A 1 102 ? 6.780 4.274 -16.234 1.00 86.44 102 GLY A C 1
ATOM 877 O O . GLY A 1 102 ? 5.976 4.121 -15.320 1.00 86.44 102 GLY A O 1
ATOM 878 N N . GLU A 1 103 ? 6.789 3.499 -17.314 1.00 88.69 103 GLU A N 1
ATOM 879 C CA . GLU A 1 103 ? 5.844 2.403 -17.545 1.00 88.69 103 GLU A CA 1
ATOM 880 C C . GLU A 1 103 ? 5.913 1.347 -16.425 1.00 88.69 103 GLU A C 1
ATOM 882 O O . GLU A 1 103 ? 4.876 0.899 -15.935 1.00 88.69 103 GLU A O 1
ATOM 887 N N . ALA A 1 104 ? 7.112 1.003 -15.937 1.00 89.75 104 ALA A N 1
ATOM 888 C CA . ALA A 1 104 ? 7.267 0.099 -14.795 1.00 89.75 104 ALA A CA 1
ATOM 889 C C . ALA A 1 104 ? 6.677 0.679 -13.495 1.00 89.75 104 ALA A C 1
ATOM 891 O O . ALA A 1 104 ? 6.077 -0.060 -12.715 1.00 89.75 104 ALA A O 1
ATOM 892 N N . ILE A 1 105 ? 6.822 1.990 -13.257 1.00 91.19 105 ILE A N 1
ATOM 893 C CA . ILE A 1 105 ? 6.212 2.694 -12.115 1.00 91.19 105 ILE A CA 1
ATOM 894 C C . ILE A 1 105 ? 4.684 2.678 -12.222 1.00 91.19 105 ILE A C 1
ATOM 896 O O . ILE A 1 105 ? 4.007 2.411 -11.232 1.00 91.19 105 ILE A O 1
ATOM 900 N N . VAL A 1 106 ? 4.131 2.932 -13.407 1.00 91.38 106 VAL A N 1
ATOM 901 C CA . VAL A 1 106 ? 2.677 2.913 -13.632 1.00 91.38 106 VAL A CA 1
ATOM 902 C C . VAL A 1 106 ? 2.114 1.511 -13.429 1.00 91.38 106 VAL A C 1
ATOM 904 O O . VAL A 1 106 ? 1.134 1.332 -12.704 1.00 91.38 106 VAL A O 1
ATOM 907 N N . TYR A 1 107 ? 2.785 0.497 -13.978 1.00 93.69 107 TYR A N 1
ATOM 908 C CA . TYR A 1 107 ? 2.423 -0.893 -13.731 1.00 93.69 107 TYR A CA 1
ATOM 909 C C . TYR A 1 107 ? 2.459 -1.213 -12.229 1.00 93.69 107 TYR A C 1
ATOM 911 O O . TYR A 1 107 ? 1.490 -1.750 -11.690 1.00 93.69 107 TYR A O 1
ATOM 919 N N . TYR A 1 108 ? 3.523 -0.807 -11.528 1.00 94.62 108 TYR A N 1
ATOM 920 C CA . TYR A 1 108 ? 3.633 -0.951 -10.076 1.00 94.62 108 TYR A CA 1
ATOM 921 C C . TYR A 1 108 ? 2.463 -0.305 -9.328 1.00 94.62 108 TYR A C 1
ATOM 923 O O . TYR A 1 108 ? 1.884 -0.943 -8.450 1.00 94.62 108 TYR A O 1
ATOM 931 N N . TYR A 1 109 ? 2.090 0.925 -9.687 1.00 93.31 109 TYR A N 1
ATOM 932 C CA . TYR A 1 109 ? 0.946 1.628 -9.107 1.00 93.31 109 TYR A CA 1
ATOM 933 C C . TYR A 1 109 ? -0.354 0.845 -9.279 1.00 93.31 109 TYR A C 1
ATOM 935 O O . TYR A 1 109 ? -1.100 0.688 -8.315 1.00 93.31 109 TYR A O 1
ATOM 943 N N . SER A 1 110 ? -0.595 0.284 -10.463 1.00 92.69 110 SER A N 1
ATOM 944 C CA . SER A 1 110 ? -1.792 -0.526 -10.694 1.00 92.69 110 SER A CA 1
ATOM 945 C C . SER A 1 110 ? -1.831 -1.790 -9.824 1.00 92.69 110 SER A C 1
ATOM 947 O O . SER A 1 110 ? -2.881 -2.168 -9.313 1.00 92.69 110 SER A O 1
ATOM 949 N N . GLU A 1 111 ? -0.689 -2.443 -9.602 1.00 95.38 111 GLU A N 1
ATOM 950 C CA . GLU A 1 111 ? -0.631 -3.689 -8.834 1.00 95.38 111 GLU A CA 1
ATOM 951 C C . GLU A 1 111 ? -0.679 -3.442 -7.318 1.00 95.38 111 GLU A C 1
ATOM 953 O O . GLU A 1 111 ? -1.349 -4.171 -6.583 1.00 95.38 111 GLU A O 1
ATOM 958 N N . ILE A 1 112 ? -0.019 -2.387 -6.831 1.00 94.56 112 ILE A N 1
ATOM 959 C CA . ILE A 1 112 ? -0.004 -2.060 -5.400 1.00 94.56 112 ILE A CA 1
ATOM 960 C C . ILE A 1 112 ? -1.353 -1.511 -4.920 1.00 94.56 112 ILE A C 1
ATOM 962 O O . ILE A 1 112 ? -1.768 -1.821 -3.802 1.00 94.56 112 ILE A O 1
ATOM 966 N N . VAL A 1 113 ? -2.078 -0.760 -5.760 1.00 91.06 113 VAL A N 1
ATOM 967 C CA . VAL A 1 113 ? -3.433 -0.298 -5.424 1.00 91.06 113 VAL A CA 1
ATOM 968 C C . VAL A 1 113 ? -4.389 -1.480 -5.308 1.00 91.06 113 VAL A C 1
ATOM 970 O O . VAL A 1 113 ? -5.074 -1.588 -4.290 1.00 91.06 113 VAL A O 1
ATOM 973 N N . LYS A 1 114 ? -4.365 -2.424 -6.260 1.00 92.38 114 LYS A N 1
ATOM 974 C CA . LYS A 1 114 ? -5.145 -3.672 -6.162 1.00 92.38 114 LYS A CA 1
ATOM 975 C C . LYS A 1 114 ? -4.840 -4.428 -4.873 1.00 92.38 114 LYS A C 1
ATOM 977 O O . LYS A 1 114 ? -5.755 -4.872 -4.184 1.00 92.38 114 LYS A O 1
ATOM 982 N N . TYR A 1 115 ? -3.563 -4.542 -4.506 1.00 94.62 115 TYR A N 1
ATOM 983 C CA . TYR A 1 115 ? -3.170 -5.161 -3.242 1.00 94.62 115 TYR A CA 1
ATOM 984 C C . TYR A 1 115 ? -3.793 -4.459 -2.023 1.00 94.62 115 TYR A C 1
ATOM 986 O O . TYR A 1 115 ? -4.320 -5.131 -1.132 1.00 94.62 115 TYR A O 1
ATOM 994 N N . PHE A 1 116 ? -3.779 -3.123 -1.976 1.00 89.88 116 PHE A N 1
ATOM 995 C CA . PHE A 1 116 ? -4.415 -2.385 -0.882 1.00 89.88 116 PHE A CA 1
ATOM 996 C C . PHE A 1 116 ? -5.931 -2.564 -0.865 1.00 89.88 116 PHE A C 1
ATOM 998 O O . PHE A 1 116 ? -6.491 -2.805 0.203 1.00 89.88 116 PHE A O 1
ATOM 1005 N N . GLN A 1 117 ? -6.587 -2.514 -2.023 1.00 87.62 117 GLN A N 1
ATOM 1006 C CA . GLN A 1 117 ? -8.026 -2.746 -2.137 1.00 87.62 117 GLN A CA 1
ATOM 1007 C C . GLN A 1 117 ? -8.411 -4.142 -1.623 1.00 87.62 117 GLN A C 1
ATOM 1009 O O . GLN A 1 117 ? -9.330 -4.255 -0.816 1.00 87.62 117 GLN A O 1
ATOM 1014 N N . ILE A 1 118 ? -7.662 -5.190 -1.991 1.00 91.44 118 ILE A N 1
ATOM 1015 C CA . ILE A 1 118 ? -7.874 -6.563 -1.494 1.00 91.44 118 ILE A CA 1
ATOM 1016 C C . ILE A 1 118 ? -7.692 -6.630 0.026 1.00 91.44 118 ILE A C 1
ATOM 1018 O O . ILE A 1 118 ? -8.518 -7.212 0.730 1.00 91.44 118 ILE A O 1
ATOM 1022 N N . LYS A 1 119 ? -6.631 -6.010 0.558 1.00 90.19 119 LYS A N 1
ATOM 1023 C CA . LYS A 1 119 ? -6.410 -5.949 2.008 1.00 90.19 119 LYS A CA 1
ATOM 1024 C C . LYS A 1 119 ? -7.561 -5.273 2.739 1.00 90.19 119 LYS A C 1
ATOM 1026 O O . LYS A 1 119 ? -7.973 -5.762 3.787 1.00 90.19 119 LYS A O 1
ATOM 1031 N N . ILE A 1 120 ? -8.076 -4.173 2.207 1.00 85.06 120 ILE A N 1
ATOM 1032 C CA . ILE A 1 120 ? -9.189 -3.457 2.824 1.00 85.06 120 ILE A CA 1
ATOM 1033 C C . ILE A 1 120 ? -10.479 -4.271 2.724 1.00 85.06 120 ILE A C 1
ATOM 1035 O O . ILE A 1 120 ? -11.195 -4.377 3.711 1.00 85.06 120 ILE A O 1
ATOM 1039 N N . ALA A 1 121 ? -10.746 -4.902 1.580 1.00 86.19 121 ALA A N 1
ATOM 1040 C CA . ALA A 1 121 ? -11.908 -5.768 1.393 1.00 86.19 121 ALA A CA 1
ATOM 1041 C C . ALA A 1 121 ? -11.907 -6.981 2.341 1.00 86.19 121 ALA A C 1
ATOM 1043 O O . ALA A 1 121 ? -12.961 -7.533 2.634 1.00 86.19 121 ALA A O 1
ATOM 1044 N N . SER A 1 122 ? -10.738 -7.384 2.853 1.00 89.25 122 SER A N 1
ATOM 1045 C CA . SER A 1 122 ? -10.629 -8.436 3.872 1.00 89.25 122 SER A CA 1
ATOM 1046 C C . SER A 1 122 ? -11.050 -7.994 5.283 1.00 89.25 122 SER A C 1
ATOM 1048 O O . SER A 1 122 ? -11.123 -8.826 6.191 1.00 89.25 122 SER A O 1
ATOM 1050 N N . LEU A 1 123 ? -11.305 -6.698 5.498 1.00 85.75 123 LEU A N 1
ATOM 1051 C CA . LEU A 1 123 ? -11.814 -6.183 6.764 1.00 85.75 123 LEU A CA 1
ATOM 1052 C C . LEU A 1 123 ? -13.315 -6.452 6.886 1.00 85.75 123 LEU A C 1
ATOM 1054 O O . LEU A 1 123 ? -14.102 -6.134 5.999 1.00 85.75 123 LEU A O 1
ATOM 1058 N N . ASP A 1 124 ? -13.713 -6.970 8.042 1.00 85.69 124 ASP A N 1
ATOM 1059 C CA . ASP A 1 124 ? -15.116 -7.148 8.406 1.00 85.69 124 ASP A CA 1
ATOM 1060 C C . ASP A 1 124 ? -15.695 -5.813 8.899 1.00 85.69 124 ASP A C 1
ATOM 1062 O O . ASP A 1 124 ? -15.678 -5.501 10.095 1.00 85.69 124 ASP A O 1
ATOM 1066 N N . PHE A 1 125 ? -16.136 -4.979 7.951 1.00 80.50 125 PHE A N 1
ATOM 1067 C CA . PHE A 1 125 ? -16.698 -3.662 8.251 1.00 80.50 125 PHE A CA 1
ATOM 1068 C C . PHE A 1 125 ? -17.975 -3.744 9.089 1.00 80.50 125 PHE A C 1
ATOM 1070 O O . PHE A 1 125 ? -18.163 -2.903 9.963 1.00 80.50 125 PHE A O 1
ATOM 1077 N N . GLU A 1 126 ? -18.819 -4.760 8.889 1.00 81.81 126 GLU A N 1
ATOM 1078 C CA . GLU A 1 126 ? -20.035 -4.948 9.688 1.00 81.81 126 GLU A CA 1
ATOM 1079 C C . GLU A 1 126 ? -19.689 -5.112 11.166 1.00 81.81 126 GLU A C 1
ATOM 1081 O O . GLU A 1 126 ? -20.227 -4.403 12.018 1.00 81.81 126 GLU A O 1
ATOM 1086 N N . LYS A 1 127 ? -18.708 -5.965 11.479 1.00 84.31 127 LYS A N 1
ATOM 1087 C CA . LYS A 1 127 ? -18.224 -6.131 12.851 1.00 84.31 127 LYS A CA 1
ATOM 1088 C C . LYS A 1 127 ? -17.575 -4.861 13.399 1.00 84.31 127 LYS A C 1
ATOM 1090 O O . LYS A 1 127 ? -17.767 -4.537 14.570 1.00 84.31 127 LYS A O 1
ATOM 1095 N N . LEU A 1 128 ? -16.837 -4.129 12.564 1.00 78.06 128 LEU A N 1
ATOM 1096 C CA . LEU A 1 128 ? -16.200 -2.858 12.925 1.00 78.06 128 LEU A CA 1
ATOM 1097 C C . LEU A 1 128 ? -17.193 -1.694 13.110 1.00 78.06 128 LEU A C 1
ATOM 1099 O O . LEU A 1 128 ? -16.850 -0.712 13.761 1.00 78.06 128 LEU A O 1
ATOM 1103 N N . TYR A 1 129 ? -18.418 -1.770 12.596 1.00 76.06 129 TYR A N 1
ATOM 1104 C CA . TYR A 1 129 ? -19.498 -0.841 12.960 1.00 76.06 129 TYR A CA 1
ATOM 1105 C C . TYR A 1 129 ? -20.361 -1.383 14.111 1.00 76.06 129 TYR A C 1
ATOM 1107 O O . TYR A 1 129 ? -20.930 -0.615 14.884 1.00 76.06 129 TYR A O 1
ATOM 1115 N N . GLY A 1 130 ? -20.445 -2.705 14.255 1.00 75.69 130 GLY A N 1
ATOM 1116 C CA . GLY A 1 130 ? -21.292 -3.375 15.237 1.00 75.69 130 GLY A CA 1
ATOM 1117 C C . GLY A 1 130 ? -20.753 -3.331 16.664 1.00 75.69 130 GLY A C 1
ATOM 1118 O O . GLY A 1 130 ? -21.517 -3.026 17.577 1.00 75.69 130 GLY A O 1
ATOM 1119 N N . ASP A 1 131 ? -19.454 -3.580 16.873 1.00 75.56 131 ASP A N 1
ATOM 1120 C CA . ASP A 1 131 ? -18.832 -3.707 18.199 1.00 75.56 131 ASP A CA 1
ATOM 1121 C C . ASP A 1 131 ? -17.376 -3.229 18.241 1.00 75.56 131 ASP A C 1
ATOM 1123 O O . ASP A 1 131 ? -16.655 -3.292 17.250 1.00 75.56 131 ASP A O 1
ATOM 1127 N N . TYR A 1 132 ? -16.904 -2.788 19.417 1.00 80.81 132 TYR A N 1
ATOM 1128 C CA . TYR A 1 132 ? -15.478 -2.471 19.602 1.00 80.81 132 TYR A CA 1
ATOM 1129 C C . TYR A 1 132 ? -14.600 -3.718 19.396 1.00 80.81 132 TYR A C 1
ATOM 1131 O O . TYR A 1 132 ? -14.792 -4.723 20.085 1.00 80.81 132 TYR A O 1
ATOM 1139 N N . SER A 1 133 ? -13.592 -3.620 18.523 1.00 83.81 133 SER A N 1
ATOM 1140 C CA . SER A 1 133 ? -12.623 -4.683 18.244 1.00 83.81 133 SER A CA 1
ATOM 1141 C C . SER A 1 133 ? -11.186 -4.162 18.243 1.00 83.81 133 SER A C 1
ATOM 1143 O O . SER A 1 133 ? -10.732 -3.525 17.293 1.00 83.81 133 SER A O 1
ATOM 1145 N N . GLU A 1 134 ? -10.419 -4.507 19.279 1.00 84.31 134 GLU A N 1
ATOM 1146 C CA . GLU A 1 134 ? -8.996 -4.148 19.346 1.00 84.31 134 GLU A CA 1
ATOM 1147 C C . GLU A 1 134 ? -8.172 -4.816 18.231 1.00 84.31 134 GLU A C 1
ATOM 1149 O O . GLU A 1 134 ? -7.293 -4.192 17.639 1.00 84.31 134 GLU A O 1
ATOM 1154 N N . GLU A 1 135 ? -8.460 -6.081 17.912 1.00 88.12 135 GLU A N 1
ATOM 1155 C CA . GLU A 1 135 ? -7.777 -6.791 16.826 1.00 88.12 135 GLU A CA 1
ATOM 1156 C C . GLU A 1 135 ? -8.117 -6.187 15.456 1.00 88.12 135 GLU A C 1
ATOM 1158 O O . GLU A 1 135 ? -7.229 -6.024 14.616 1.00 88.12 135 GLU A O 1
ATOM 1163 N N . GLY A 1 136 ? -9.382 -5.807 15.244 1.00 84.69 136 GLY A N 1
ATOM 1164 C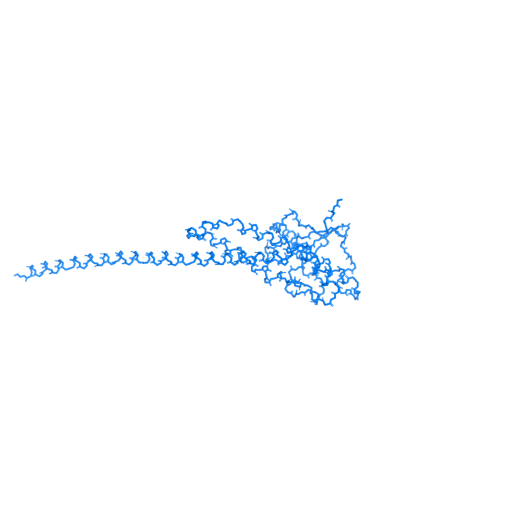 CA . GLY A 1 136 ? -9.825 -5.109 14.039 1.00 84.69 136 GLY A CA 1
ATOM 1165 C C . GLY A 1 136 ? -9.115 -3.766 13.857 1.00 84.69 136 GLY A C 1
ATOM 1166 O O . GLY A 1 136 ? -8.560 -3.505 12.790 1.00 84.69 136 GLY A O 1
ATOM 1167 N N . LEU A 1 137 ? -9.023 -2.966 14.924 1.00 81.50 137 LEU A N 1
ATOM 1168 C CA . LEU A 1 137 ? -8.265 -1.711 14.930 1.00 81.50 137 LEU A CA 1
ATOM 1169 C C . LEU A 1 137 ? -6.779 -1.917 14.605 1.00 81.50 137 LEU A C 1
ATOM 1171 O O . LEU A 1 137 ? -6.237 -1.192 13.775 1.00 81.50 137 LEU A O 1
ATOM 1175 N N . LYS A 1 138 ? -6.126 -2.936 15.180 1.00 86.12 138 LYS A N 1
ATOM 1176 C CA . LYS A 1 138 ? -4.722 -3.264 14.859 1.00 86.12 138 LYS A CA 1
ATOM 1177 C C . LYS A 1 138 ? -4.534 -3.649 13.388 1.00 86.12 138 LYS A C 1
ATOM 1179 O O . LYS A 1 138 ? -3.495 -3.346 12.803 1.00 86.12 138 LYS A O 1
ATOM 1184 N N . LYS A 1 139 ? -5.511 -4.328 12.773 1.00 88.19 139 LYS A N 1
ATOM 1185 C CA . LYS A 1 139 ? -5.479 -4.653 11.334 1.00 88.19 139 LYS A CA 1
ATOM 1186 C C . LYS A 1 139 ? -5.613 -3.393 10.480 1.00 88.19 139 LYS A C 1
ATOM 1188 O O . LYS A 1 139 ? -4.810 -3.210 9.566 1.00 88.19 139 LYS A O 1
ATOM 1193 N N . ILE A 1 140 ? -6.559 -2.514 10.814 1.00 83.12 140 ILE A N 1
ATOM 1194 C CA . ILE A 1 140 ? -6.731 -1.213 10.152 1.00 83.12 140 ILE A CA 1
ATOM 1195 C C . ILE A 1 140 ? -5.450 -0.381 10.241 1.00 83.12 140 ILE A C 1
ATOM 1197 O O . ILE A 1 140 ? -4.967 0.112 9.224 1.00 83.12 140 ILE A O 1
ATOM 1201 N N . GLU A 1 141 ? -4.876 -0.263 11.438 1.00 81.50 141 GLU A N 1
ATOM 1202 C CA . GLU A 1 141 ? -3.664 0.518 11.679 1.00 81.50 141 GLU A CA 1
ATOM 1203 C C . GLU A 1 141 ? -2.516 0.050 10.778 1.00 81.50 141 GLU A C 1
ATOM 1205 O O . GLU A 1 141 ? -1.903 0.864 10.088 1.00 81.50 141 GLU A O 1
ATOM 1210 N N . LYS A 1 142 ? -2.279 -1.266 10.700 1.00 86.69 142 LYS A N 1
ATOM 1211 C CA . LYS A 1 142 ? -1.256 -1.841 9.813 1.00 86.69 142 LYS A CA 1
ATOM 1212 C C . LYS A 1 142 ? -1.506 -1.502 8.342 1.00 86.69 142 LYS A C 1
ATOM 1214 O O . LYS A 1 142 ? -0.567 -1.138 7.638 1.00 86.69 142 LYS A O 1
ATOM 1219 N N . ILE A 1 143 ? -2.751 -1.603 7.869 1.00 85.12 143 ILE A N 1
ATOM 1220 C CA . ILE A 1 143 ? -3.108 -1.275 6.479 1.00 85.12 143 ILE A CA 1
ATOM 1221 C C . ILE A 1 143 ? -2.844 0.210 6.193 1.00 85.12 143 ILE A C 1
ATOM 1223 O O . ILE A 1 143 ? -2.180 0.535 5.210 1.00 85.12 143 ILE A O 1
ATOM 1227 N N . ILE A 1 144 ? -3.297 1.110 7.070 1.00 80.88 144 ILE A N 1
ATOM 1228 C CA . ILE A 1 144 ? -3.107 2.557 6.910 1.00 80.88 144 ILE A CA 1
ATOM 1229 C C . ILE A 1 144 ? -1.627 2.944 6.973 1.00 80.88 144 ILE A C 1
ATOM 1231 O O . ILE A 1 144 ? -1.186 3.774 6.178 1.00 80.88 144 ILE A O 1
ATOM 1235 N N . GLN A 1 145 ? -0.841 2.336 7.865 1.00 81.31 145 GLN A N 1
ATOM 1236 C CA . GLN A 1 145 ? 0.607 2.550 7.927 1.00 81.31 145 GLN A CA 1
ATOM 1237 C C . GLN A 1 145 ? 1.285 2.157 6.607 1.00 81.31 145 GLN A C 1
ATOM 1239 O O . GLN A 1 145 ? 2.090 2.924 6.079 1.00 81.31 145 GLN A O 1
ATOM 1244 N N . GLU A 1 146 ? 0.934 1.001 6.035 1.00 86.19 146 GLU A N 1
ATOM 1245 C CA . GLU A 1 146 ? 1.475 0.550 4.746 1.00 86.19 146 GLU A CA 1
ATOM 1246 C C . GLU A 1 146 ? 1.126 1.503 3.597 1.00 86.19 146 GLU A C 1
ATOM 1248 O O . GLU A 1 146 ? 2.011 1.896 2.835 1.00 86.19 146 GLU A O 1
ATOM 1253 N N . ILE A 1 147 ? -0.143 1.906 3.502 1.00 83.25 147 ILE A N 1
ATOM 1254 C CA . ILE A 1 147 ? -0.627 2.862 2.500 1.00 83.25 147 ILE A CA 1
ATOM 1255 C C . ILE A 1 147 ? 0.090 4.210 2.652 1.00 83.25 147 ILE A C 1
ATOM 1257 O O . ILE A 1 147 ? 0.542 4.796 1.671 1.00 83.25 147 ILE A O 1
ATOM 1261 N N . THR A 1 148 ? 0.254 4.690 3.886 1.00 80.00 148 THR A N 1
ATOM 1262 C CA . THR A 1 148 ? 0.943 5.956 4.180 1.00 80.00 148 THR A CA 1
ATOM 1263 C C . THR A 1 148 ? 2.407 5.906 3.748 1.00 80.00 148 THR A C 1
ATOM 1265 O O . THR A 1 148 ? 2.896 6.841 3.116 1.00 80.00 148 THR A O 1
ATOM 1268 N N . LEU A 1 149 ? 3.112 4.805 4.037 1.00 83.06 149 LEU A N 1
ATOM 1269 C CA . LEU A 1 149 ? 4.495 4.608 3.592 1.00 83.06 149 LEU A CA 1
ATOM 1270 C C . LEU A 1 149 ? 4.604 4.606 2.067 1.00 83.06 149 LEU A C 1
ATOM 1272 O O . LEU A 1 149 ? 5.535 5.200 1.521 1.00 83.06 149 LEU A O 1
ATOM 1276 N N . PHE A 1 150 ? 3.651 3.971 1.388 1.00 87.50 150 PHE A N 1
ATOM 1277 C CA . PHE A 1 150 ? 3.576 3.987 -0.065 1.00 87.50 150 PHE A CA 1
ATOM 1278 C C . PHE A 1 150 ? 3.390 5.413 -0.610 1.00 87.50 150 PHE A C 1
ATOM 1280 O O . PHE A 1 150 ? 4.192 5.847 -1.438 1.00 87.50 150 PHE A O 1
ATOM 1287 N N . TYR A 1 151 ? 2.423 6.179 -0.095 1.00 80.88 151 TYR A N 1
ATOM 1288 C CA . TYR A 1 151 ? 2.210 7.573 -0.507 1.00 80.88 151 TYR A CA 1
ATOM 1289 C C . TYR A 1 151 ? 3.430 8.466 -0.253 1.00 80.88 151 TYR A C 1
ATOM 1291 O O . TYR A 1 151 ? 3.758 9.314 -1.076 1.00 80.88 151 TYR A O 1
ATOM 1299 N N . ALA A 1 152 ? 4.132 8.266 0.863 1.00 79.69 152 ALA A N 1
ATOM 1300 C CA . ALA A 1 152 ? 5.280 9.092 1.229 1.00 79.69 152 ALA A CA 1
ATOM 1301 C C . ALA A 1 152 ? 6.527 8.840 0.361 1.00 79.69 152 ALA A C 1
ATOM 1303 O O . ALA A 1 152 ? 7.338 9.749 0.148 1.00 79.69 152 ALA A O 1
ATOM 1304 N N . LYS A 1 153 ? 6.719 7.598 -0.097 1.00 83.12 153 LYS A N 1
ATOM 1305 C CA . LYS A 1 153 ? 7.974 7.164 -0.732 1.00 83.12 153 LYS A CA 1
ATOM 1306 C C . LYS A 1 153 ? 7.854 6.868 -2.216 1.00 83.12 153 LYS A C 1
ATOM 1308 O O . LYS A 1 153 ? 8.808 7.106 -2.953 1.00 83.12 153 LYS A O 1
ATOM 1313 N N . MET A 1 154 ? 6.712 6.333 -2.631 1.00 85.62 154 MET A N 1
ATOM 1314 C CA . MET A 1 154 ? 6.562 5.697 -3.932 1.00 85.62 154 MET A CA 1
ATOM 1315 C C . MET A 1 154 ? 5.573 6.411 -4.840 1.00 85.62 154 MET A C 1
ATOM 1317 O O . MET A 1 154 ? 5.800 6.428 -6.045 1.00 85.62 154 MET A O 1
ATOM 1321 N N . TYR A 1 155 ? 4.491 6.987 -4.315 1.00 83.00 155 TYR A N 1
ATOM 1322 C CA . TYR A 1 155 ? 3.481 7.612 -5.166 1.00 83.00 155 TYR A CA 1
ATOM 1323 C C . TYR A 1 155 ? 3.823 9.058 -5.523 1.00 83.00 155 TYR A C 1
ATOM 1325 O O . TYR A 1 155 ? 3.979 9.921 -4.661 1.00 83.00 155 TYR A O 1
ATOM 1333 N N . TYR A 1 156 ? 3.858 9.328 -6.822 1.00 79.25 156 TYR A N 1
ATOM 1334 C CA . TYR A 1 156 ? 3.866 10.662 -7.390 1.00 79.25 156 TYR A CA 1
ATOM 1335 C C . TYR A 1 156 ? 2.934 10.663 -8.593 1.00 79.25 156 TYR A C 1
ATOM 1337 O O . TYR A 1 156 ? 3.147 9.893 -9.524 1.00 79.25 156 TYR A O 1
ATOM 1345 N N . ARG A 1 157 ? 1.965 11.586 -8.617 1.00 73.56 157 ARG A N 1
ATOM 1346 C CA . ARG A 1 157 ? 1.085 11.783 -9.781 1.00 73.56 157 ARG A CA 1
ATOM 1347 C C . ARG A 1 157 ? 1.870 12.034 -11.076 1.00 73.56 157 ARG A C 1
ATOM 1349 O O . ARG A 1 157 ? 1.455 11.620 -12.143 1.00 73.56 157 ARG A O 1
ATOM 1356 N N . TYR A 1 158 ? 3.032 12.678 -10.956 1.00 76.62 158 TYR A N 1
ATOM 1357 C CA . TYR A 1 158 ? 3.989 12.880 -12.043 1.00 76.62 158 TYR A CA 1
ATOM 1358 C C . TYR A 1 158 ? 5.374 12.392 -11.583 1.00 76.62 158 TYR A C 1
ATOM 1360 O O . TYR A 1 158 ? 6.117 13.159 -10.950 1.00 76.62 158 TYR A O 1
ATOM 1368 N N . PRO A 1 159 ? 5.711 11.106 -11.805 1.00 75.00 159 PRO A N 1
ATOM 1369 C CA . PRO A 1 159 ? 6.920 10.500 -11.244 1.00 75.00 159 PRO A CA 1
ATOM 1370 C C . PRO A 1 159 ? 8.209 10.962 -11.946 1.00 75.00 159 PRO A C 1
ATOM 1372 O O . PRO A 1 159 ? 9.277 11.000 -11.324 1.00 75.00 159 PRO A O 1
ATOM 1375 N N . ILE A 1 160 ? 8.101 11.376 -13.211 1.00 77.25 160 ILE A N 1
ATOM 1376 C CA . ILE A 1 160 ? 9.190 11.932 -14.023 1.00 77.25 160 ILE A CA 1
ATOM 1377 C C . ILE A 1 160 ? 9.236 13.459 -13.850 1.00 77.25 160 ILE A C 1
ATOM 1379 O O . ILE A 1 160 ? 8.204 14.124 -13.801 1.00 77.25 160 ILE A O 1
ATOM 1383 N N . ARG A 1 161 ? 10.441 14.031 -13.719 1.00 68.50 161 ARG A N 1
ATOM 1384 C CA . ARG A 1 161 ? 10.649 15.486 -13.547 1.00 68.50 161 ARG A CA 1
ATOM 1385 C C . ARG A 1 161 ? 10.745 16.272 -14.861 1.00 68.50 161 ARG A C 1
ATOM 1387 O O . ARG A 1 161 ? 10.640 17.494 -14.825 1.00 68.50 161 ARG A O 1
ATOM 1394 N N . GLU A 1 162 ? 10.978 15.613 -15.992 1.00 63.97 162 GLU A N 1
ATOM 1395 C CA . GLU A 1 162 ? 11.217 16.279 -17.278 1.00 63.97 162 GLU A CA 1
ATOM 1396 C C . GLU A 1 162 ? 9.939 16.787 -17.962 1.00 63.97 162 GLU A C 1
ATOM 1398 O O . GLU A 1 162 ? 8.975 16.047 -18.133 1.00 63.97 162 GLU A O 1
ATOM 1403 N N . VAL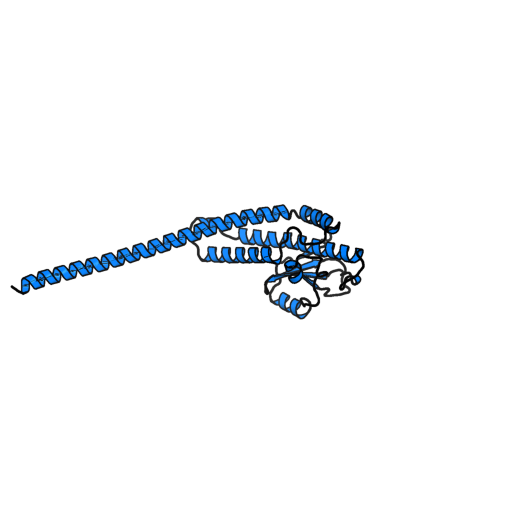 A 1 163 ? 9.979 18.031 -18.455 1.00 54.09 163 VAL A N 1
ATOM 1404 C CA . VAL A 1 163 ? 8.930 18.657 -19.285 1.00 54.09 163 VAL A CA 1
ATOM 1405 C C . VAL A 1 163 ? 9.159 18.308 -20.767 1.00 54.09 163 VAL A C 1
ATOM 1407 O O . VAL A 1 163 ? 9.453 19.170 -21.592 1.00 54.09 163 VAL A O 1
ATOM 1410 N N . ARG A 1 164 ? 9.137 17.015 -21.108 1.00 61.72 164 ARG A N 1
ATOM 1411 C CA . ARG A 1 164 ? 9.374 16.501 -22.475 1.00 61.72 164 ARG A CA 1
ATOM 1412 C C . ARG A 1 164 ? 8.276 15.512 -22.889 1.00 61.72 164 ARG A C 1
ATOM 1414 O O . ARG A 1 164 ? 7.479 15.084 -22.062 1.00 61.72 164 ARG A O 1
ATOM 1421 N N . SER A 1 165 ? 8.285 15.096 -24.160 1.00 63.38 165 SER A N 1
ATOM 1422 C CA . SER A 1 165 ? 7.348 14.116 -24.751 1.00 63.38 165 SER A CA 1
ATOM 1423 C C . SER A 1 165 ? 7.206 12.802 -23.969 1.00 63.38 165 SER A C 1
ATOM 1425 O O . SER A 1 165 ? 6.130 12.220 -23.976 1.00 63.38 165 SER A O 1
ATOM 1427 N N . ALA A 1 166 ? 8.233 12.370 -23.227 1.00 66.56 166 ALA A N 1
ATOM 1428 C CA . ALA A 1 166 ? 8.136 11.203 -22.343 1.00 66.56 166 ALA A CA 1
ATOM 1429 C C . ALA A 1 166 ? 7.104 11.377 -21.212 1.00 66.56 166 ALA A C 1
ATOM 1431 O O . ALA A 1 166 ? 6.491 10.402 -20.797 1.00 66.56 166 ALA A O 1
ATOM 1432 N N . SER A 1 167 ? 6.881 12.603 -20.723 1.00 70.38 167 SER A N 1
ATOM 1433 C CA . SER A 1 167 ? 5.835 12.871 -19.729 1.00 70.38 167 SER A CA 1
ATOM 1434 C C . SER A 1 167 ? 4.435 12.775 -20.332 1.00 70.38 167 SER A C 1
ATOM 1436 O O . SER A 1 167 ? 3.517 12.365 -19.630 1.00 70.38 167 SER A O 1
ATOM 1438 N N . THR A 1 168 ? 4.268 13.163 -21.599 1.00 74.94 168 THR A N 1
ATOM 1439 C CA . THR A 1 168 ? 2.995 13.035 -22.323 1.00 74.94 168 THR A CA 1
ATOM 1440 C C . THR A 1 168 ? 2.682 11.569 -22.595 1.00 74.94 168 THR A C 1
ATOM 1442 O O . THR A 1 168 ? 1.613 11.109 -22.222 1.00 74.94 168 THR A O 1
ATOM 1445 N N . GLU A 1 169 ? 3.646 10.817 -23.133 1.00 75.94 169 GLU A N 1
ATOM 1446 C CA . GLU A 1 169 ? 3.497 9.371 -23.354 1.00 75.94 169 GLU A CA 1
ATOM 1447 C C . GLU A 1 169 ? 3.210 8.634 -22.033 1.00 75.94 169 GLU A C 1
ATOM 1449 O O . GLU A 1 169 ? 2.361 7.753 -21.981 1.00 75.94 169 GLU A O 1
ATOM 1454 N N . LEU A 1 170 ? 3.863 9.015 -20.927 1.00 80.12 170 LEU A N 1
ATOM 1455 C CA . LEU A 1 170 ? 3.578 8.406 -19.628 1.00 80.12 170 LEU A CA 1
ATOM 1456 C C . LEU A 1 170 ? 2.165 8.726 -19.122 1.00 80.12 170 LEU A C 1
ATOM 1458 O O . LEU A 1 170 ? 1.559 7.892 -18.455 1.00 80.12 170 LEU A O 1
ATOM 1462 N N . HIS A 1 171 ? 1.649 9.921 -19.416 1.00 80.81 171 HIS A N 1
ATOM 1463 C CA . HIS A 1 171 ? 0.285 10.289 -19.053 1.00 80.81 171 HIS A CA 1
ATOM 1464 C C . HIS A 1 171 ? -0.734 9.400 -19.770 1.00 80.81 171 HIS A C 1
ATOM 1466 O O . HIS A 1 171 ? -1.621 8.871 -19.110 1.00 80.81 171 HIS A O 1
ATOM 1472 N N . GLU A 1 172 ? -0.537 9.140 -21.065 1.00 83.31 172 GLU A N 1
ATOM 1473 C CA . GLU A 1 172 ? -1.359 8.195 -21.833 1.00 83.31 172 GLU A CA 1
ATOM 1474 C C . GLU A 1 172 ? -1.325 6.793 -21.202 1.00 83.31 172 GLU A C 1
ATOM 1476 O O . GLU A 1 172 ? -2.366 6.177 -21.000 1.00 83.31 172 GLU A O 1
ATOM 1481 N N . VAL A 1 173 ? -0.152 6.309 -20.773 1.00 83.62 173 VAL A N 1
ATOM 1482 C CA . VAL A 1 173 ? -0.051 5.014 -20.071 1.00 83.62 173 VAL A CA 1
ATOM 1483 C C . VAL A 1 173 ? -0.775 5.046 -18.715 1.00 83.62 173 VAL A C 1
ATOM 1485 O O . VAL A 1 173 ? -1.405 4.066 -18.322 1.00 83.62 173 VAL A O 1
ATOM 1488 N N . MET A 1 174 ? -0.724 6.154 -17.971 1.00 83.44 174 MET A N 1
ATOM 1489 C CA . MET A 1 174 ? -1.495 6.297 -16.728 1.00 83.44 174 MET A CA 1
ATOM 1490 C C . MET A 1 174 ? -3.008 6.268 -16.975 1.00 83.44 174 MET A C 1
ATOM 1492 O O . MET A 1 174 ? -3.731 5.698 -16.154 1.00 83.44 174 MET A O 1
ATOM 1496 N N . GLU A 1 175 ? -3.471 6.851 -18.082 1.00 85.88 175 GLU A N 1
ATOM 1497 C CA . GLU A 1 175 ? -4.865 6.783 -18.527 1.00 85.88 175 GLU A CA 1
ATOM 1498 C C . GLU A 1 175 ? -5.248 5.359 -18.940 1.00 85.88 175 GLU A C 1
ATOM 1500 O O . GLU A 1 175 ? -6.264 4.860 -18.474 1.00 85.88 175 GLU A O 1
ATOM 1505 N N . GLU A 1 176 ? -4.418 4.649 -19.712 1.00 86.50 176 GLU A N 1
ATOM 1506 C CA . GLU A 1 176 ? -4.669 3.248 -20.095 1.00 86.50 176 GLU A CA 1
ATOM 1507 C C . GLU A 1 176 ? -4.828 2.323 -18.881 1.00 86.50 176 GLU A C 1
ATOM 1509 O O . GLU A 1 176 ? -5.635 1.391 -18.887 1.00 86.50 176 GLU A O 1
ATOM 1514 N N . TYR A 1 177 ? -4.054 2.578 -17.825 1.00 83.25 177 TYR A N 1
ATOM 1515 C CA . TYR A 1 177 ? -4.153 1.845 -16.568 1.00 83.25 177 TYR A CA 1
ATOM 1516 C C . TYR A 1 177 ? -5.222 2.409 -15.620 1.00 83.25 177 TYR A C 1
ATOM 1518 O O . TYR A 1 177 ? -5.382 1.860 -14.533 1.00 83.25 177 TYR A O 1
ATOM 1526 N N . ASN A 1 178 ? -5.954 3.470 -15.975 1.00 87.62 178 ASN A N 1
ATOM 1527 C CA . ASN A 1 178 ? -6.916 4.161 -15.107 1.00 87.62 178 ASN A CA 1
ATOM 1528 C C . ASN A 1 178 ? -6.335 4.500 -13.720 1.00 87.62 178 ASN A C 1
ATOM 1530 O O . ASN A 1 178 ? -6.998 4.332 -12.695 1.00 87.62 178 ASN A O 1
ATOM 1534 N N . ILE A 1 179 ? -5.070 4.934 -13.657 1.00 86.50 179 ILE A N 1
ATOM 1535 C CA . ILE A 1 179 ? -4.381 5.161 -12.378 1.00 86.50 179 ILE A CA 1
ATOM 1536 C C . ILE A 1 179 ? -5.110 6.213 -11.539 1.00 86.50 179 ILE A C 1
ATOM 1538 O O . ILE A 1 179 ? -5.394 5.963 -10.371 1.00 86.50 179 ILE A O 1
ATOM 1542 N N . ASP A 1 180 ? -5.464 7.360 -12.121 1.00 84.31 180 ASP A N 1
ATOM 1543 C CA . ASP A 1 180 ? -6.129 8.443 -11.383 1.00 84.31 180 ASP A CA 1
ATOM 1544 C C . ASP A 1 180 ? -7.467 7.980 -10.763 1.00 84.31 180 ASP A C 1
ATOM 1546 O O . ASP A 1 180 ? -7.776 8.325 -9.618 1.00 84.31 180 ASP A O 1
ATOM 1550 N N . GLU A 1 181 ? -8.235 7.143 -11.467 1.00 87.38 181 GLU A N 1
ATOM 1551 C CA . GLU A 1 181 ? -9.490 6.576 -10.958 1.00 87.38 181 GLU A CA 1
ATOM 1552 C C . GLU A 1 181 ? -9.242 5.561 -9.834 1.00 87.38 181 GLU A C 1
ATOM 1554 O O . GLU A 1 181 ? -9.832 5.689 -8.761 1.00 87.38 181 GLU A O 1
ATOM 1559 N N . GLN A 1 182 ? -8.302 4.625 -10.018 1.00 84.19 182 GLN A N 1
ATOM 1560 C CA . GLN A 1 182 ? -7.928 3.643 -8.990 1.00 84.19 182 GLN A CA 1
ATOM 1561 C C . GLN A 1 182 ? -7.482 4.314 -7.681 1.00 84.19 182 GLN A C 1
ATOM 1563 O O . GLN A 1 182 ? -7.849 3.881 -6.585 1.00 84.19 182 GLN A O 1
ATOM 1568 N N . PHE A 1 183 ? -6.704 5.394 -7.779 1.00 84.12 183 PHE A N 1
ATOM 1569 C CA . PHE A 1 183 ? -6.283 6.173 -6.616 1.00 84.12 183 PHE A CA 1
ATOM 1570 C C . PHE A 1 183 ? -7.438 6.945 -5.984 1.00 84.12 183 PHE A C 1
ATOM 1572 O O . PHE A 1 183 ? -7.563 6.945 -4.762 1.00 84.12 183 PHE A O 1
ATOM 1579 N N . THR A 1 184 ? -8.319 7.536 -6.792 1.00 85.62 184 THR A N 1
ATOM 1580 C CA . THR A 1 184 ? -9.526 8.215 -6.298 1.00 85.62 184 THR A CA 1
ATOM 1581 C C . THR A 1 184 ? -10.428 7.250 -5.521 1.00 85.62 184 THR A C 1
ATOM 1583 O O . THR A 1 184 ? -10.959 7.591 -4.463 1.00 85.62 184 THR A O 1
ATOM 1586 N N . GLU A 1 185 ? -10.603 6.022 -6.010 1.00 78.56 185 GLU A N 1
ATOM 1587 C CA . GLU A 1 185 ? -11.329 4.974 -5.291 1.00 78.56 185 GLU A CA 1
ATOM 1588 C C . GLU A 1 185 ? -10.630 4.583 -3.989 1.00 78.56 185 GLU A C 1
ATOM 1590 O O . GLU A 1 185 ? -11.274 4.513 -2.940 1.00 78.56 185 GLU A O 1
ATOM 1595 N N . LEU A 1 186 ? -9.309 4.382 -4.028 1.00 80.38 186 LEU A N 1
ATOM 1596 C CA . LEU A 1 186 ? -8.526 4.078 -2.834 1.00 80.38 186 LEU A CA 1
ATOM 1597 C C . LEU A 1 186 ? -8.657 5.190 -1.779 1.00 80.38 186 LEU A C 1
ATOM 1599 O O . LEU A 1 186 ? -8.826 4.890 -0.599 1.00 80.38 186 LEU A O 1
ATOM 1603 N N . GLU A 1 187 ? -8.636 6.461 -2.178 1.00 78.81 187 GLU A N 1
ATOM 1604 C CA . GLU A 1 187 ? -8.830 7.610 -1.285 1.00 78.81 187 GLU A CA 1
ATOM 1605 C C . GLU A 1 187 ? -10.221 7.623 -0.636 1.00 78.81 187 GLU A C 1
ATOM 1607 O O . GLU A 1 187 ? -10.326 7.822 0.579 1.00 78.81 187 GLU A O 1
ATOM 1612 N N . LYS A 1 188 ? -11.286 7.341 -1.400 1.00 77.25 188 LYS A N 1
ATOM 1613 C CA . LYS A 1 188 ? -12.651 7.198 -0.855 1.00 77.25 188 LYS A CA 1
ATOM 1614 C C . LYS A 1 188 ? -12.714 6.092 0.198 1.00 77.25 188 LYS A C 1
ATOM 1616 O O . LYS A 1 188 ? -13.271 6.291 1.277 1.00 77.25 188 LYS A O 1
ATOM 1621 N N . ILE A 1 189 ? -12.102 4.946 -0.091 1.00 74.62 189 ILE A N 1
ATOM 1622 C CA . ILE A 1 189 ? -12.054 3.810 0.832 1.00 74.62 189 ILE A CA 1
ATOM 1623 C C . ILE A 1 189 ? -11.241 4.162 2.091 1.00 74.62 189 ILE A C 1
ATOM 1625 O O . ILE A 1 189 ? -11.657 3.843 3.203 1.00 74.62 189 ILE A O 1
ATOM 1629 N N . ILE A 1 190 ? -10.110 4.863 1.957 1.00 75.00 190 ILE A N 1
ATOM 1630 C CA . ILE A 1 190 ? -9.323 5.341 3.106 1.00 75.00 190 ILE A CA 1
ATOM 1631 C C . ILE A 1 190 ? -10.155 6.284 3.979 1.00 75.00 190 ILE A C 1
ATOM 1633 O O . ILE A 1 190 ? -10.056 6.212 5.205 1.00 75.00 190 ILE A O 1
ATOM 1637 N N . SER A 1 191 ? -10.979 7.148 3.380 1.00 72.94 191 SER A N 1
ATOM 1638 C CA . SER A 1 191 ? -11.896 8.006 4.135 1.00 72.94 191 SER A CA 1
ATOM 1639 C C . SER A 1 191 ? -12.874 7.180 4.973 1.00 72.94 191 SER A C 1
ATOM 1641 O O . SER A 1 191 ? -12.974 7.403 6.175 1.00 72.94 191 SER A O 1
ATOM 1643 N N . LEU A 1 192 ? -13.504 6.161 4.380 1.00 75.31 192 LEU A N 1
ATOM 1644 C CA . LEU A 1 192 ? -14.395 5.248 5.103 1.00 75.31 192 LEU A CA 1
ATOM 1645 C C . LEU A 1 192 ? -13.674 4.553 6.274 1.00 75.31 192 LEU A C 1
ATOM 1647 O O . LEU A 1 192 ? -14.200 4.479 7.382 1.00 75.31 192 LEU A O 1
ATOM 1651 N N . ILE A 1 193 ? -12.439 4.084 6.065 1.00 73.81 193 ILE A N 1
ATOM 1652 C CA . ILE A 1 193 ? -11.630 3.478 7.136 1.00 73.81 193 ILE A CA 1
ATOM 1653 C C . ILE A 1 193 ? -11.373 4.470 8.275 1.00 73.81 193 ILE A C 1
ATOM 1655 O O . ILE A 1 193 ? -11.393 4.076 9.444 1.00 73.81 193 ILE A O 1
ATOM 1659 N N . ARG A 1 194 ? -11.115 5.747 7.968 1.00 73.25 194 ARG A N 1
ATOM 1660 C CA . ARG A 1 194 ? -10.925 6.781 8.996 1.00 73.25 194 ARG A CA 1
ATOM 1661 C C . ARG A 1 194 ? -12.188 6.965 9.827 1.00 73.25 194 ARG A C 1
ATOM 1663 O O . ARG A 1 194 ? -12.078 6.988 11.051 1.00 73.25 194 ARG A O 1
ATOM 1670 N N . ASP A 1 195 ? -13.353 7.004 9.190 1.00 74.00 195 ASP A N 1
ATOM 1671 C CA . ASP A 1 195 ? -14.640 7.135 9.880 1.00 74.00 195 ASP A CA 1
ATOM 1672 C C . ASP A 1 195 ? -14.902 5.933 10.800 1.00 74.00 195 ASP A C 1
ATOM 1674 O O . ASP A 1 195 ? -15.223 6.099 11.978 1.00 74.00 195 ASP A O 1
ATOM 1678 N N . VAL A 1 196 ? -14.657 4.714 10.308 1.00 76.06 196 VAL A N 1
ATOM 1679 C CA . VAL A 1 196 ? -14.737 3.475 11.104 1.00 76.06 196 VAL A CA 1
ATOM 1680 C C . VAL A 1 196 ? -13.775 3.507 12.289 1.00 76.06 196 VAL A C 1
ATOM 1682 O O . VAL A 1 196 ? -14.132 3.129 13.404 1.00 76.06 196 VAL A O 1
ATOM 1685 N N . THR A 1 197 ? -12.546 3.969 12.068 1.00 74.69 197 THR A N 1
ATOM 1686 C CA . THR A 1 197 ? -11.527 4.066 13.120 1.00 74.69 197 THR A CA 1
ATOM 1687 C C . THR A 1 197 ? -11.953 5.058 14.193 1.00 74.69 197 THR A C 1
ATOM 1689 O O . THR A 1 197 ? -11.850 4.757 15.382 1.00 74.69 197 THR A O 1
ATOM 1692 N N . TYR A 1 198 ? -12.459 6.224 13.787 1.00 75.56 198 TYR A N 1
ATOM 1693 C CA . TYR A 1 198 ? -12.978 7.235 14.702 1.00 75.56 198 TYR A CA 1
ATOM 1694 C C . TYR A 1 198 ? -14.108 6.661 15.562 1.00 75.56 198 TYR A C 1
ATOM 1696 O O . TYR A 1 198 ? -14.038 6.718 16.790 1.00 75.56 198 TYR A O 1
ATOM 1704 N N . TYR A 1 199 ? -15.075 6.008 14.920 1.00 78.38 199 TYR A N 1
ATOM 1705 C CA . TYR A 1 199 ? -16.200 5.360 15.586 1.00 78.38 199 TYR A CA 1
ATOM 1706 C C . TYR A 1 199 ? -15.761 4.306 16.617 1.00 78.38 199 TYR A C 1
ATOM 1708 O O . TYR A 1 199 ? -16.226 4.276 17.759 1.00 78.38 199 TYR A O 1
ATOM 1716 N N . GLN A 1 200 ? -14.808 3.453 16.241 1.00 76.81 200 GLN A N 1
ATOM 1717 C CA . GLN A 1 200 ? -14.235 2.432 17.118 1.00 76.81 200 GLN A CA 1
ATOM 1718 C C . GLN A 1 200 ? -13.509 3.033 18.332 1.00 76.81 200 GLN A C 1
ATOM 1720 O O . GLN A 1 200 ? -13.598 2.494 19.440 1.00 76.81 200 GLN A O 1
ATOM 1725 N N . LEU A 1 201 ? -12.801 4.150 18.149 1.00 76.62 201 LEU A N 1
ATOM 1726 C CA . LEU A 1 201 ? -12.111 4.854 19.232 1.00 76.62 201 LEU A CA 1
ATOM 1727 C C . LEU A 1 201 ? -13.082 5.546 20.191 1.00 76.62 201 LEU A C 1
ATOM 1729 O O . LEU A 1 201 ? -12.836 5.554 21.397 1.00 76.62 201 LEU A O 1
ATOM 1733 N N . GLU A 1 202 ? -14.178 6.106 19.687 1.00 84.44 202 GLU A N 1
ATOM 1734 C CA . GLU A 1 202 ? -15.220 6.711 20.517 1.00 84.44 202 GLU A CA 1
ATOM 1735 C C . GLU A 1 202 ? -15.881 5.666 21.421 1.00 84.44 202 GLU A C 1
ATOM 1737 O O . GLU A 1 202 ? -15.855 5.803 22.645 1.00 84.44 202 GLU A O 1
ATOM 1742 N N . ARG A 1 203 ? -16.314 4.537 20.851 1.00 80.88 203 ARG A N 1
ATOM 1743 C CA . ARG A 1 203 ? -16.868 3.412 21.622 1.00 80.88 203 ARG A CA 1
ATOM 1744 C C . ARG A 1 203 ? -15.892 2.835 22.643 1.00 80.88 203 ARG A C 1
ATOM 1746 O O . ARG A 1 203 ? -16.305 2.380 23.710 1.00 80.88 203 ARG A O 1
ATOM 1753 N N . LYS A 1 204 ? -14.589 2.826 22.338 1.00 82.62 204 LYS A N 1
ATOM 1754 C CA . LYS A 1 204 ? -13.562 2.434 23.313 1.00 82.62 204 LYS A CA 1
ATOM 1755 C C . LYS A 1 204 ? -13.603 3.351 24.537 1.00 82.62 204 LYS A C 1
ATOM 1757 O O . LYS A 1 204 ? -13.632 2.848 25.657 1.00 82.62 204 LYS A O 1
ATOM 1762 N N . ARG A 1 205 ? -13.659 4.670 24.319 1.00 83.19 205 ARG A N 1
ATOM 1763 C CA . ARG A 1 205 ? -13.736 5.669 25.396 1.00 83.19 205 ARG A CA 1
ATOM 1764 C C . ARG A 1 205 ? -15.025 5.537 26.202 1.00 83.19 205 ARG A C 1
ATOM 1766 O O . ARG A 1 205 ? -14.976 5.642 27.420 1.00 83.19 205 ARG A O 1
ATOM 1773 N N . GLU A 1 206 ? -16.158 5.285 25.552 1.00 84.62 206 GLU A N 1
ATOM 1774 C CA . GLU A 1 206 ? -17.432 5.031 26.241 1.00 84.62 206 GLU A CA 1
ATOM 1775 C C . GLU A 1 206 ? -17.347 3.788 27.132 1.00 84.62 206 GLU A C 1
ATOM 1777 O O . GLU A 1 206 ? -17.641 3.863 28.322 1.00 84.62 206 GLU A O 1
ATOM 1782 N N . LYS A 1 207 ? -16.840 2.666 26.600 1.00 82.06 207 LYS A N 1
ATOM 1783 C CA . LYS A 1 207 ? -16.635 1.436 27.383 1.00 82.06 207 LYS A CA 1
ATOM 1784 C C . LYS A 1 207 ? -15.650 1.625 28.539 1.00 82.06 207 LYS A C 1
ATOM 1786 O O . LYS A 1 207 ? -15.774 0.947 29.557 1.00 82.06 207 LYS A O 1
ATOM 1791 N N . GLU A 1 208 ? -14.643 2.481 28.386 1.00 84.12 208 GLU A N 1
ATOM 1792 C CA . GLU A 1 208 ? -13.707 2.827 29.462 1.00 84.12 208 GLU A CA 1
ATOM 1793 C C . GLU A 1 208 ? -14.393 3.663 30.551 1.00 84.12 208 GLU A C 1
ATOM 1795 O O . GLU A 1 208 ? -14.294 3.299 31.723 1.00 84.12 208 GLU A O 1
ATOM 1800 N N . LYS A 1 209 ? -15.177 4.682 30.175 1.00 86.69 209 LYS A N 1
ATOM 1801 C CA . LYS A 1 209 ? -15.982 5.482 31.114 1.00 86.69 209 LYS A CA 1
ATOM 1802 C C . LYS A 1 209 ? -16.997 4.634 31.877 1.00 86.69 209 LYS A C 1
ATOM 1804 O O . LYS A 1 209 ? -17.016 4.672 33.099 1.00 86.69 209 LYS A O 1
ATOM 1809 N N . GLU A 1 210 ? -17.763 3.783 31.194 1.00 82.88 210 GLU A N 1
ATOM 1810 C CA . GLU A 1 210 ? -18.725 2.888 31.855 1.00 82.88 210 GLU A CA 1
ATOM 1811 C C . GLU A 1 210 ? -18.058 1.953 32.875 1.00 82.88 210 GLU A C 1
ATOM 1813 O O . GLU A 1 210 ? -18.642 1.617 33.909 1.00 82.88 210 GLU A O 1
ATOM 1818 N N . LYS A 1 211 ? -16.833 1.489 32.591 1.00 83.06 211 LYS A N 1
ATOM 1819 C CA . LYS A 1 211 ? -16.060 0.665 33.530 1.00 83.06 211 LYS A CA 1
ATOM 1820 C C . LYS A 1 211 ? -15.609 1.468 34.746 1.00 83.06 211 LYS A C 1
ATOM 1822 O O . LYS A 1 211 ? -15.624 0.922 35.851 1.00 83.06 211 LYS A O 1
ATOM 1827 N N . GLU A 1 212 ? -15.196 2.717 34.556 1.00 77.12 212 GLU A N 1
ATOM 1828 C CA . GLU A 1 212 ? -14.844 3.624 35.652 1.00 77.12 212 GLU A CA 1
ATOM 1829 C C . GLU A 1 212 ? -16.061 3.961 36.514 1.00 77.12 212 GLU A C 1
ATOM 1831 O O . GLU A 1 212 ? -15.984 3.825 37.736 1.00 77.12 212 GLU A O 1
ATOM 1836 N N . ASP A 1 213 ? -17.200 4.275 35.898 1.00 83.19 213 ASP A N 1
ATOM 1837 C CA . ASP A 1 213 ? -18.451 4.583 36.592 1.00 83.19 213 ASP A CA 1
ATOM 1838 C C . ASP A 1 213 ? -18.929 3.391 37.428 1.00 83.19 213 ASP A C 1
ATOM 1840 O O . ASP A 1 213 ? -19.180 3.534 38.625 1.00 83.19 213 ASP A O 1
ATOM 1844 N N . LYS A 1 214 ? -18.945 2.177 36.855 1.00 82.31 214 LYS A N 1
ATOM 1845 C CA . LYS A 1 214 ? -19.272 0.943 37.599 1.00 82.31 214 LYS A CA 1
ATOM 1846 C C . LYS A 1 214 ? -18.306 0.682 38.753 1.00 82.31 214 LYS A C 1
ATOM 1848 O O . LYS A 1 214 ? -18.713 0.205 39.814 1.00 82.31 214 LYS A O 1
ATOM 1853 N N . ARG A 1 215 ? -17.013 0.970 38.568 1.00 71.44 215 ARG A N 1
ATOM 1854 C CA . ARG A 1 215 ? -16.007 0.827 39.630 1.00 71.44 215 ARG A CA 1
ATOM 1855 C C . ARG A 1 215 ? -16.250 1.845 40.747 1.00 71.44 215 ARG A C 1
ATOM 1857 O O . ARG A 1 215 ? -16.185 1.463 41.913 1.00 71.44 215 ARG A O 1
ATOM 1864 N N . SER A 1 216 ? -16.557 3.095 40.404 1.00 67.62 216 SER A N 1
ATOM 1865 C CA . SER A 1 216 ? -16.896 4.157 41.356 1.00 67.62 216 SER A CA 1
ATOM 1866 C C . SER A 1 216 ? -18.174 3.830 42.132 1.00 67.62 216 SER A C 1
ATOM 1868 O O . SER A 1 216 ? -18.193 3.913 43.357 1.00 67.62 216 SER A O 1
ATOM 1870 N N . GLU A 1 217 ? -19.213 3.331 41.456 1.00 80.12 217 GLU A N 1
ATOM 1871 C CA . GLU A 1 217 ? -20.459 2.892 42.092 1.00 80.12 217 GLU A CA 1
ATOM 1872 C C . GLU A 1 217 ? -20.222 1.757 43.103 1.00 80.12 217 GLU A C 1
ATOM 1874 O O . GLU A 1 217 ? -20.757 1.783 44.214 1.00 80.12 217 GLU A O 1
ATOM 1879 N N . ASN A 1 218 ? -19.372 0.782 42.762 1.00 78.06 218 ASN A N 1
ATOM 1880 C CA . ASN A 1 218 ? -18.980 -0.277 43.693 1.00 78.06 218 ASN A CA 1
ATOM 1881 C C . ASN A 1 218 ? -18.214 0.264 44.907 1.00 78.06 218 ASN A C 1
ATOM 1883 O O . ASN A 1 218 ? -18.503 -0.145 46.031 1.00 78.06 218 ASN A O 1
ATOM 1887 N N . TRP A 1 219 ? -17.278 1.196 44.709 1.00 71.56 219 TRP A N 1
ATOM 1888 C CA . TRP A 1 219 ? -16.587 1.853 45.822 1.00 71.56 219 TRP A CA 1
ATOM 1889 C C . TRP A 1 219 ? -17.555 2.636 46.710 1.00 71.56 219 TRP A C 1
ATOM 1891 O O . TRP A 1 219 ? -17.490 2.507 47.929 1.00 71.56 219 TRP A O 1
ATOM 1901 N N . ASN A 1 220 ? -18.510 3.363 46.127 1.00 74.75 220 ASN A N 1
ATOM 1902 C CA . ASN A 1 220 ? -19.531 4.095 46.877 1.00 74.75 220 ASN A CA 1
ATOM 1903 C C . ASN A 1 220 ? -20.401 3.161 47.732 1.00 74.75 220 ASN A C 1
ATOM 1905 O O . ASN A 1 220 ? -20.677 3.479 48.887 1.00 74.75 220 ASN A O 1
ATOM 1909 N N . LYS A 1 221 ? -20.782 1.982 47.218 1.00 78.62 221 LYS A N 1
ATOM 1910 C CA . LYS A 1 221 ? -21.503 0.957 48.000 1.00 78.62 221 LYS A CA 1
ATOM 1911 C C . LYS A 1 221 ? -20.673 0.449 49.180 1.00 78.62 221 LYS A C 1
ATOM 1913 O O . LYS A 1 221 ? -21.201 0.319 50.283 1.00 78.62 221 LYS A O 1
ATOM 1918 N N . ILE A 1 222 ? -19.379 0.200 48.963 1.00 70.56 222 ILE A N 1
ATOM 1919 C CA . ILE A 1 222 ? -18.450 -0.225 50.020 1.00 70.56 222 ILE A CA 1
ATOM 1920 C C . ILE A 1 222 ? -18.328 0.866 51.093 1.00 70.56 222 ILE A C 1
ATOM 1922 O O . ILE A 1 222 ? -18.491 0.578 52.278 1.00 70.56 222 ILE A O 1
ATOM 1926 N N . PHE A 1 223 ? -18.105 2.122 50.695 1.00 56.47 223 PHE A N 1
ATOM 1927 C CA . PHE A 1 223 ? -17.986 3.240 51.634 1.00 56.47 223 PHE A CA 1
ATOM 1928 C C . PHE A 1 223 ? -19.281 3.496 52.415 1.00 56.47 223 PHE A C 1
ATOM 1930 O O . PHE A 1 223 ? -19.221 3.726 53.622 1.00 56.47 223 PHE A O 1
ATOM 1937 N N . ALA A 1 224 ? -20.449 3.382 51.778 1.00 76.44 224 ALA A N 1
ATOM 1938 C CA . ALA A 1 224 ? -21.738 3.506 52.456 1.00 76.44 224 ALA A CA 1
ATOM 1939 C C . ALA A 1 224 ? -21.946 2.410 53.518 1.00 76.44 224 ALA A C 1
ATOM 1941 O O . ALA A 1 224 ? -22.373 2.707 54.633 1.00 76.44 224 ALA A O 1
ATOM 1942 N N . ALA A 1 225 ? -21.598 1.155 53.211 1.00 69.56 225 ALA A N 1
ATOM 1943 C CA . ALA A 1 225 ? -21.701 0.047 54.163 1.00 69.56 225 ALA A CA 1
ATOM 1944 C C . ALA A 1 225 ? -20.773 0.229 55.378 1.00 69.56 225 ALA A C 1
ATOM 1946 O O . ALA A 1 225 ? -21.192 -0.009 56.512 1.00 69.56 225 ALA A O 1
ATOM 1947 N N . ILE A 1 226 ? -19.540 0.702 55.153 1.00 72.69 226 ILE A N 1
ATOM 1948 C CA . ILE A 1 226 ? -18.600 1.048 56.232 1.00 72.69 226 ILE A CA 1
ATOM 1949 C C . ILE A 1 226 ? -19.182 2.164 57.111 1.00 72.69 226 ILE A C 1
ATOM 1951 O O . ILE A 1 226 ? -19.171 2.044 58.334 1.00 72.69 226 ILE A O 1
ATOM 1955 N N . GLY A 1 227 ? -19.739 3.217 56.503 1.00 55.47 227 GLY A N 1
ATOM 1956 C CA . GLY A 1 227 ? -20.367 4.324 57.230 1.00 55.47 227 GLY A CA 1
ATOM 1957 C C . GLY A 1 227 ? -21.542 3.882 58.110 1.00 55.47 227 GLY A C 1
ATOM 1958 O O . GLY A 1 227 ? -21.624 4.288 59.267 1.00 55.47 227 GLY A O 1
ATOM 1959 N N . ILE A 1 228 ? -22.411 2.996 57.606 1.00 77.12 228 ILE A N 1
ATOM 1960 C CA . ILE A 1 228 ? -23.523 2.424 58.387 1.00 77.12 228 ILE A CA 1
ATOM 1961 C C . ILE A 1 228 ? -22.993 1.616 59.577 1.00 77.12 228 ILE A C 1
ATOM 1963 O O . ILE A 1 228 ? -23.485 1.775 60.693 1.00 77.12 228 ILE A O 1
ATOM 1967 N N . ALA A 1 229 ? -21.984 0.767 59.364 1.00 59.19 229 ALA A N 1
ATOM 1968 C CA . ALA A 1 229 ? -21.404 -0.043 60.432 1.00 59.19 229 ALA A CA 1
ATOM 1969 C C . ALA A 1 229 ? -20.780 0.823 61.540 1.00 59.19 229 ALA A C 1
ATOM 1971 O O . ALA A 1 229 ? -20.994 0.552 62.720 1.00 59.19 229 ALA A O 1
ATOM 1972 N N . LEU A 1 230 ? -20.063 1.890 61.169 1.00 61.78 230 LEU A N 1
ATOM 1973 C CA . LEU A 1 230 ? -19.491 2.844 62.123 1.00 61.78 230 LEU A CA 1
ATOM 1974 C C . LEU A 1 230 ? -20.574 3.574 62.924 1.00 61.78 230 LEU A C 1
ATOM 1976 O O . LEU A 1 230 ? -20.482 3.618 64.147 1.00 61.78 230 LEU A O 1
ATOM 1980 N N . ALA A 1 231 ? -21.634 4.0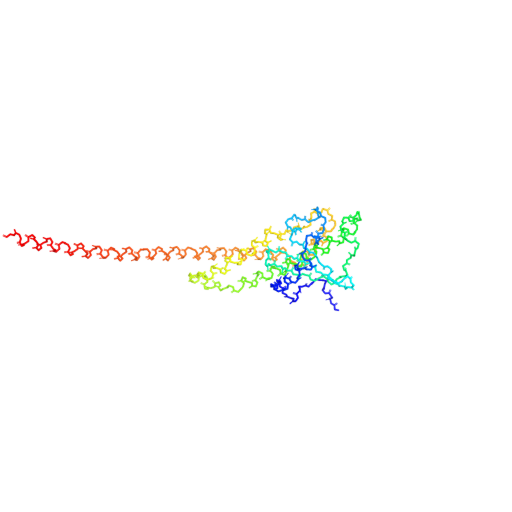59 62.272 1.00 65.00 231 ALA A N 1
ATOM 1981 C CA . ALA A 1 231 ? -22.746 4.718 62.957 1.00 65.00 231 ALA A CA 1
ATOM 1982 C C . ALA A 1 231 ? -23.452 3.783 63.959 1.00 65.00 231 ALA A C 1
ATOM 1984 O O . ALA A 1 231 ? -23.812 4.198 65.058 1.00 65.00 231 ALA A O 1
ATOM 1985 N N . VAL A 1 232 ? -23.617 2.499 63.617 1.00 70.06 232 VAL A N 1
ATOM 1986 C CA . VAL A 1 232 ? -24.160 1.492 64.546 1.00 70.06 232 VAL A CA 1
ATOM 1987 C C . VAL A 1 232 ? -23.229 1.286 65.743 1.00 70.06 232 VAL A C 1
ATOM 1989 O O . VAL A 1 232 ? -23.708 1.234 66.876 1.00 70.06 232 VAL A O 1
ATOM 1992 N N . ILE A 1 233 ? -21.914 1.201 65.521 1.00 66.31 233 ILE A N 1
ATOM 1993 C CA . ILE A 1 233 ? -20.923 1.078 66.600 1.00 66.31 233 ILE A CA 1
ATOM 1994 C C . ILE A 1 233 ? -20.973 2.300 67.525 1.00 66.31 233 ILE A C 1
ATOM 1996 O O . ILE A 1 233 ? -21.004 2.123 68.740 1.00 66.31 233 ILE A O 1
ATOM 2000 N N . GLU A 1 234 ? -21.038 3.517 66.979 1.00 59.41 234 GLU A N 1
ATOM 2001 C CA . GLU A 1 234 ? -21.146 4.756 67.761 1.00 59.41 234 GLU A CA 1
ATOM 2002 C C . GLU A 1 234 ? -22.424 4.799 68.607 1.00 59.41 234 GLU A C 1
ATOM 2004 O O . GLU A 1 234 ? -22.368 5.134 69.790 1.00 59.41 234 GLU A O 1
ATOM 2009 N N . ILE A 1 235 ? -23.572 4.401 68.044 1.00 67.38 235 ILE A N 1
ATOM 2010 C CA . ILE A 1 235 ? -24.838 4.315 68.786 1.00 67.38 235 ILE A CA 1
ATOM 2011 C C . ILE A 1 235 ? -24.715 3.304 69.934 1.00 67.38 235 ILE A C 1
ATOM 2013 O O . ILE A 1 235 ? -25.072 3.613 71.069 1.00 67.38 235 ILE A O 1
ATOM 2017 N N . VAL A 1 236 ? -24.182 2.108 69.668 1.00 62.47 236 VAL A N 1
ATOM 2018 C CA . VAL A 1 236 ? -24.015 1.055 70.683 1.00 62.47 236 VAL A CA 1
ATOM 2019 C C . VAL A 1 236 ? -23.038 1.485 71.782 1.00 62.47 236 VAL A C 1
ATOM 2021 O O . VAL A 1 236 ? -23.322 1.285 72.962 1.00 62.47 236 VAL A O 1
ATOM 2024 N N . GLN A 1 237 ? -21.920 2.124 71.429 1.00 56.75 237 GLN A N 1
ATOM 2025 C CA . GLN A 1 237 ? -20.973 2.680 72.400 1.00 56.75 237 GLN A CA 1
ATOM 2026 C C . GLN A 1 237 ? -21.608 3.798 73.236 1.00 56.75 237 GLN A C 1
ATOM 2028 O O . GLN A 1 237 ? -21.448 3.810 74.454 1.00 56.75 237 GLN A O 1
ATOM 2033 N N . GLY A 1 238 ? -22.390 4.690 72.623 1.00 63.94 238 GLY A N 1
ATOM 2034 C CA . GLY A 1 238 ? -23.128 5.741 73.330 1.00 63.94 238 GLY A CA 1
ATOM 2035 C C . GLY A 1 238 ? -24.190 5.212 74.305 1.00 63.94 238 GLY A C 1
ATOM 2036 O O . GLY A 1 238 ? -24.483 5.874 75.300 1.00 63.94 238 GLY A O 1
ATOM 2037 N N . PHE A 1 239 ? -24.736 4.016 74.060 1.00 57.22 239 PHE A N 1
ATOM 2038 C CA . PHE A 1 239 ? -25.647 3.325 74.980 1.00 57.22 239 PHE A CA 1
ATOM 2039 C C . PHE A 1 239 ? -24.929 2.539 76.088 1.00 57.22 239 PHE A C 1
ATOM 2041 O O . PHE A 1 239 ? -25.480 2.423 77.177 1.00 57.22 239 PHE A O 1
ATOM 2048 N N . LEU A 1 240 ? -23.724 2.013 75.838 1.00 53.19 240 LEU A N 1
ATOM 2049 C CA . LEU A 1 240 ? -22.930 1.253 76.819 1.00 53.19 240 LEU A CA 1
ATOM 2050 C C . LEU A 1 240 ? -22.115 2.132 77.787 1.00 53.19 240 LEU A C 1
ATOM 2052 O O . LEU A 1 240 ? -21.621 1.624 78.789 1.00 53.19 240 LEU A O 1
ATOM 2056 N N . ILE A 1 241 ? -21.950 3.428 77.495 1.00 54.56 241 ILE A N 1
ATOM 2057 C CA . ILE A 1 241 ? -21.204 4.400 78.326 1.00 54.56 241 ILE A CA 1
ATOM 2058 C C . ILE A 1 241 ? -22.146 5.206 79.265 1.00 54.56 241 ILE A C 1
ATOM 2060 O O . ILE A 1 241 ? -21.733 6.175 79.899 1.00 54.56 241 ILE A O 1
ATOM 2064 N N . LYS A 1 242 ? -23.412 4.796 79.413 1.00 48.91 242 LYS A N 1
ATOM 2065 C CA . LYS A 1 242 ? -24.350 5.305 80.434 1.00 48.91 242 LYS A CA 1
ATOM 2066 C C . LYS A 1 242 ? -24.594 4.271 81.522 1.00 48.91 242 LYS A C 1
ATOM 2068 O O . LYS A 1 242 ? -24.760 4.709 82.681 1.00 48.91 242 LYS A O 1
#

Radius of gyration: 29.76 Å; chains: 1; bounding box: 51×34×108 Å

pLDDT: mean 77.78, std 11.95, range [34.0, 95.69]

Organism: NCBI:txid554406

Sequence (242 aa):
MNNKIYELYKKEIFLTQEELNEFKKKYINEENKVCGKDTLKGNLRDNISYSNIEKDKNYYYYFFKISEEKYTAIKVNKKFPEEIEKNSEDDKIRKENLKIVGEAIVYYYSEIVKYFQIKIASLDFEKLYGDYSEEGLKKIEKIIQEITLFYAKMYYRYPIREVRSASTELHEVMEEYNIDEQFTELEKIISLIRDVTYYQLERKREKEKEKEDKRSENWNKIFAAIGIALAVIEIVQGFLIK